Protein AF-0000000075998372 (afdb_homodimer)

Secondary structure (DSSP, 8-state):
---------------------S--SS--EEEEEEEEEEEEEEEE-TTS-EEEEEEEEEEEEEEEEEEEEEEEE-TTSTTSEEEEEEEEEEEEEEEEEEEE-EEE-TTSPBP-GGGG-EEEEEEEEEEEEEEE---/---------------------S---S--EEEEEEEEEEEEEEEE-TTS-EEEEEEEEEEEEEEEEEEEEEEEE-TTSTTSEEEEEEEEEEEEEEEEEEEE-EEE-TTSPBP-GGGG-EEEEEEEEEEEEEEE---

Radius of gyration: 32.65 Å; Cα contacts (8 Å, |Δi|>4): 586; chains: 2; bounding box: 85×90×102 Å

Foldseek 3Di:
DPPPPPPPPPPPPPPPPPPPPPPPVDDWDKWKDKDKDKDKDFDADPVGHTFKIFIDIDIAIDMDIDDDWDWDADPPDPVRIDTWDKDKDAPDKDKDKDKGQFMAGPVRHQDDDPRRIDIDMDMGGPTIDIDTDPD/DPPPPPPPPPPPPPPPPPPVPPCPVDDWDKWKDKDKDKDKDFDADPVGHTFKIFIDIDIAIDMDIDDDWDWDADPPDPVRIDTWDKDKDAPDKDKDKDKGQFMAGPVRHQDDDPRRIDIDMDMGGPTIDIDTDPD

InterPro domains:
  IPR034441 Bursicon subunit beta [PTHR41151] (11-134)

pLDDT: mean 84.85, std 18.82, range [31.28, 97.94]

Solvent-accessible surface area (backbone atoms only — not comparable to full-atom values): 15642 Å² total; per-residue (Å²): 135,85,79,78,80,77,79,78,77,78,77,78,76,76,74,73,66,78,66,80,68,68,75,66,84,59,68,70,40,46,40,67,40,84,38,78,46,79,47,77,47,78,40,63,47,99,87,70,46,73,57,34,41,31,30,41,78,42,82,43,41,26,22,41,27,19,15,53,16,28,28,36,78,24,91,86,32,94,83,40,46,43,77,46,39,24,26,20,30,72,67,39,72,42,80,43,80,44,74,23,68,47,19,23,36,85,84,68,46,77,45,69,73,80,71,14,49,45,82,46,79,44,77,34,48,74,36,34,35,68,38,72,51,77,116,135,85,79,80,78,77,79,80,78,76,78,77,76,74,74,72,65,77,64,81,66,69,75,66,83,58,68,70,39,45,38,68,39,83,37,78,47,78,47,75,47,77,41,64,48,99,87,70,45,72,55,32,41,30,30,42,79,41,81,44,39,26,23,40,26,18,16,53,16,26,28,35,78,26,91,86,31,94,84,40,45,44,76,46,40,24,27,21,30,72,69,39,74,41,80,45,80,43,74,23,67,46,18,22,37,84,85,69,46,75,46,68,72,80,72,13,48,44,80,47,79,45,76,35,49,73,35,34,33,65,38,72,52,76,115

Structure (mmCIF, N/CA/C/O backbone):
data_AF-0000000075998372-model_v1
#
loop_
_entity.id
_entity.type
_entity.pdbx_description
1 polymer 'Partner of bursicon-like'
#
loop_
_atom_site.group_PDB
_atom_site.id
_atom_site.type_symbol
_atom_site.label_atom_id
_atom_site.label_alt_id
_atom_site.label_comp_id
_atom_site.label_asym_id
_atom_site.label_entity_id
_atom_site.label_seq_id
_atom_site.pdbx_PDB_ins_code
_atom_site.Cartn_x
_atom_site.Cartn_y
_atom_site.Cartn_z
_atom_site.occupancy
_atom_site.B_iso_or_equiv
_atom_site.auth_seq_id
_atom_site.auth_comp_id
_atom_site.auth_asym_id
_atom_site.auth_atom_id
_atom_site.pdbx_PDB_model_num
ATOM 1 N N . MET A 1 1 ? 61.875 -11.664 43.281 1 32.03 1 MET A N 1
ATOM 2 C CA . MET A 1 1 ? 60.531 -11.195 43.062 1 32.03 1 MET A CA 1
ATOM 3 C C . MET A 1 1 ? 60.188 -11.148 41.562 1 32.03 1 MET A C 1
ATOM 5 O O . MET A 1 1 ? 60.688 -10.266 40.844 1 32.03 1 MET A O 1
ATOM 9 N N . ALA A 1 2 ? 60.062 -12.391 40.875 1 41.56 2 ALA A N 1
ATOM 10 C CA . ALA A 1 2 ? 59.719 -12.648 39.469 1 41.56 2 ALA A CA 1
ATOM 11 C C . ALA A 1 2 ? 58.375 -12.055 39.125 1 41.56 2 ALA A C 1
ATOM 13 O O . ALA A 1 2 ? 57.375 -12.273 39.844 1 41.56 2 ALA A O 1
ATOM 14 N N . LEU A 1 3 ? 58.312 -10.797 38.594 1 43.03 3 LEU A N 1
ATOM 15 C CA . LEU A 1 3 ? 57.219 -10.039 38.031 1 43.03 3 LEU A CA 1
ATOM 16 C C . LEU A 1 3 ? 56.5 -10.836 36.938 1 43.03 3 LEU A C 1
ATOM 18 O O . LEU A 1 3 ? 57.125 -11.18 35.938 1 43.03 3 LEU A O 1
ATOM 22 N N . ASN A 1 4 ? 55.594 -11.773 37.375 1 48.75 4 ASN A N 1
ATOM 23 C CA . ASN A 1 4 ? 54.688 -12.453 36.438 1 48.75 4 ASN A CA 1
ATOM 24 C C . ASN A 1 4 ? 53.875 -11.453 35.625 1 48.75 4 ASN A C 1
ATOM 26 O O . ASN A 1 4 ? 53.062 -10.719 36.188 1 48.75 4 ASN A O 1
ATOM 30 N N . MET A 1 5 ? 54.438 -10.883 34.531 1 46.03 5 MET A N 1
ATOM 31 C CA . MET A 1 5 ? 53.688 -10.117 33.531 1 46.03 5 MET A CA 1
ATOM 32 C C . MET A 1 5 ? 52.562 -10.938 32.938 1 46.03 5 MET A C 1
ATOM 34 O O . MET A 1 5 ? 52.812 -11.914 32.219 1 46.03 5 MET A O 1
ATOM 38 N N . LEU A 1 6 ? 51.438 -11.125 33.656 1 49.81 6 LEU A N 1
ATOM 39 C CA . LEU A 1 6 ? 50.219 -11.711 33.094 1 49.81 6 LEU A CA 1
ATOM 40 C C . LEU A 1 6 ? 49.719 -10.875 31.906 1 49.81 6 LEU A C 1
ATOM 42 O O . LEU A 1 6 ? 49.344 -9.719 32.062 1 49.81 6 LEU A O 1
ATOM 46 N N . MET A 1 7 ? 50.156 -11.164 30.672 1 50.56 7 MET A N 1
ATOM 47 C CA . MET A 1 7 ? 49.625 -10.586 29.453 1 50.56 7 MET A CA 1
ATOM 48 C C . MET A 1 7 ? 48.156 -10.961 29.281 1 50.56 7 MET A C 1
ATOM 50 O O . MET A 1 7 ? 47.812 -12.148 29.203 1 50.56 7 MET A O 1
ATOM 54 N N . PHE A 1 8 ? 47.25 -10.102 29.828 1 55.38 8 PHE A N 1
ATOM 55 C CA . PHE A 1 8 ? 45.844 -10.234 29.578 1 55.38 8 PHE A CA 1
ATOM 56 C C . PHE A 1 8 ? 45.531 -10.109 28.078 1 55.38 8 PHE A C 1
ATOM 58 O O . PHE A 1 8 ? 45.719 -9.039 27.5 1 55.38 8 PHE A O 1
ATOM 65 N N . LEU A 1 9 ? 45.438 -11.312 27.359 1 55.34 9 LEU A N 1
ATOM 66 C CA . LEU A 1 9 ? 44.938 -11.359 25.984 1 55.34 9 LEU A CA 1
ATOM 67 C C . LEU A 1 9 ? 43.469 -10.992 25.938 1 55.34 9 LEU A C 1
ATOM 69 O O . LEU A 1 9 ? 42.625 -11.734 26.453 1 55.34 9 LEU A O 1
ATOM 73 N N . SER A 1 10 ? 43.188 -9.68 25.859 1 57.81 10 SER A N 1
ATOM 74 C CA . SER A 1 10 ? 41.812 -9.25 25.625 1 57.81 10 SER A CA 1
ATOM 75 C C . SER A 1 10 ? 41.25 -9.836 24.328 1 57.81 10 SER A C 1
ATOM 77 O O . SER A 1 10 ? 41.781 -9.578 23.25 1 57.81 10 SER A O 1
ATOM 79 N N . LEU A 1 11 ? 40.562 -11.023 24.422 1 55.03 11 LEU A N 1
ATOM 80 C CA . LEU A 1 11 ? 39.812 -11.547 23.297 1 55.03 11 LEU A CA 1
ATOM 81 C C . LEU A 1 11 ? 38.688 -10.578 22.891 1 55.03 11 LEU A C 1
ATOM 83 O O . LEU A 1 11 ? 37.688 -10.453 23.594 1 55.03 11 LEU A O 1
ATOM 87 N N . LEU A 1 12 ? 39.031 -9.562 22.062 1 58.81 12 LEU A N 1
ATOM 88 C CA . LEU A 1 12 ? 38 -8.758 21.406 1 58.81 12 LEU A CA 1
ATOM 89 C C . LEU A 1 12 ? 37.062 -9.641 20.594 1 58.81 12 LEU A C 1
ATOM 91 O O . LEU A 1 12 ? 37.469 -10.227 19.594 1 58.81 12 LEU A O 1
ATOM 95 N N . ILE A 1 13 ? 36.062 -10.234 21.203 1 56.09 13 ILE A N 1
ATOM 96 C CA . ILE A 1 13 ? 35 -10.898 20.469 1 56.09 13 ILE A CA 1
ATOM 97 C C . ILE A 1 13 ? 34.25 -9.883 19.578 1 56.09 13 ILE A C 1
ATOM 99 O O . ILE A 1 13 ? 33.562 -9.008 20.094 1 56.09 13 ILE A O 1
ATOM 103 N N . THR A 1 14 ? 34.781 -9.625 18.391 1 55.44 14 THR A N 1
ATOM 104 C CA . THR A 1 14 ? 34 -8.93 17.375 1 55.44 14 THR A CA 1
ATOM 105 C C . THR A 1 14 ? 32.719 -9.695 17.062 1 55.44 14 THR A C 1
ATOM 107 O O . THR A 1 14 ? 32.75 -10.836 16.609 1 55.44 14 THR A O 1
ATOM 110 N N . THR A 1 15 ? 31.719 -9.586 17.844 1 51.12 15 THR A N 1
ATOM 111 C CA . THR A 1 15 ? 30.406 -10.07 17.406 1 51.12 15 THR A CA 1
ATOM 112 C C . THR A 1 15 ? 30.078 -9.57 16 1 51.12 15 THR A C 1
ATOM 114 O O . THR A 1 15 ? 29.922 -8.359 15.797 1 51.12 15 THR A O 1
ATOM 117 N N . LEU A 1 16 ? 30.562 -10.18 14.984 1 47.72 16 LEU A N 1
ATOM 118 C CA . LEU A 1 16 ? 29.953 -10 13.672 1 47.72 16 LEU A CA 1
ATOM 119 C C . LEU A 1 16 ? 28.438 -10.18 13.75 1 47.72 16 LEU A C 1
ATOM 121 O O . LEU A 1 16 ? 27.953 -11.25 14.125 1 47.72 16 LEU A O 1
ATOM 125 N N . HIS A 1 17 ? 27.703 -9.109 14.148 1 49.41 17 HIS A N 1
ATOM 126 C CA . HIS A 1 17 ? 26.266 -9.18 13.914 1 49.41 17 HIS A CA 1
ATOM 127 C C . HIS A 1 17 ? 25.953 -9.758 12.539 1 49.41 17 HIS A C 1
ATOM 129 O O . HIS A 1 17 ? 26.594 -9.383 11.547 1 49.41 17 HIS A O 1
ATOM 135 N N . PRO A 1 18 ? 25.531 -10.984 12.453 1 38.75 18 PRO A N 1
ATOM 136 C CA . PRO A 1 18 ? 25.125 -11.367 11.094 1 38.75 18 PRO A CA 1
ATOM 137 C C . PRO A 1 18 ? 24.438 -10.242 10.344 1 38.75 18 PRO A C 1
ATOM 139 O O . PRO A 1 18 ? 23.484 -9.648 10.859 1 38.75 18 PRO A O 1
ATOM 142 N N . ALA A 1 19 ? 25.109 -9.375 9.555 1 37.53 19 ALA A N 1
ATOM 143 C CA . ALA A 1 19 ? 24.375 -8.578 8.562 1 37.53 19 ALA A CA 1
ATOM 144 C C . ALA A 1 19 ? 23.234 -9.383 7.965 1 37.53 19 ALA A C 1
ATOM 146 O O . ALA A 1 19 ? 23.359 -10.586 7.73 1 37.53 19 ALA A O 1
ATOM 147 N N . LYS A 1 20 ? 21.969 -9.07 8.328 1 40 20 LYS A N 1
ATOM 148 C CA . LYS A 1 20 ? 20.875 -9.648 7.555 1 40 20 LYS A CA 1
ATOM 149 C C . LYS A 1 20 ? 21.312 -9.961 6.129 1 40 20 LYS A C 1
ATOM 151 O O . LYS A 1 20 ? 21.703 -9.062 5.383 1 40 20 LYS A O 1
ATOM 156 N N . THR A 1 21 ? 22.109 -10.891 5.883 1 37.16 21 THR A N 1
ATOM 157 C CA . THR A 1 21 ? 22.5 -11.406 4.578 1 37.16 21 THR A CA 1
ATOM 158 C C . THR A 1 21 ? 21.359 -11.258 3.574 1 37.16 21 THR A C 1
ATOM 160 O O . THR A 1 21 ? 21.5 -11.641 2.41 1 37.16 21 THR A O 1
ATOM 163 N N . GLY A 1 22 ? 20.141 -11.578 4.059 1 38.41 22 GLY A N 1
ATOM 164 C CA . GLY A 1 22 ? 19.203 -11.656 2.943 1 38.41 22 GLY A CA 1
ATOM 165 C C . GLY A 1 22 ? 19.25 -10.438 2.045 1 38.41 22 GLY A C 1
ATOM 166 O O . GLY A 1 22 ? 19.359 -9.305 2.529 1 38.41 22 GLY A O 1
ATOM 167 N N . ILE A 1 23 ? 19.938 -10.352 0.958 1 42.22 23 ILE A N 1
ATOM 168 C CA . ILE A 1 23 ? 19.781 -9.328 -0.073 1 42.22 23 ILE A CA 1
ATOM 169 C C . ILE A 1 23 ? 18.375 -8.734 -0.002 1 42.22 23 ILE A C 1
ATOM 171 O O . ILE A 1 23 ? 17.406 -9.359 -0.419 1 42.22 23 ILE A O 1
ATOM 175 N N . ASP A 1 24 ? 17.828 -8.25 0.957 1 54.22 24 ASP A N 1
ATOM 176 C CA . ASP A 1 24 ? 16.547 -7.547 0.916 1 54.22 24 ASP A CA 1
ATOM 177 C C . ASP A 1 24 ? 16.453 -6.625 -0.298 1 54.22 24 ASP A C 1
ATOM 179 O O . ASP A 1 24 ? 17.141 -5.594 -0.347 1 54.22 24 ASP A O 1
ATOM 183 N N . MET A 1 25 ? 16.312 -7.309 -1.508 1 62.22 25 MET A N 1
ATOM 184 C CA . MET A 1 25 ? 16.297 -6.746 -2.855 1 62.22 25 MET A CA 1
ATOM 185 C C . MET A 1 25 ? 15.625 -5.375 -2.859 1 62.22 25 MET A C 1
ATOM 187 O O . MET A 1 25 ? 15.984 -4.508 -3.662 1 62.22 25 MET A O 1
ATOM 191 N N . PHE A 1 26 ? 14.68 -5.301 -1.921 1 77.31 26 PHE A N 1
ATOM 192 C CA . PHE A 1 26 ? 14 -4.02 -2.082 1 77.31 26 PHE A CA 1
ATOM 193 C C . PHE A 1 26 ? 14.289 -3.104 -0.898 1 77.31 26 PHE A C 1
ATOM 195 O O . PHE A 1 26 ? 14.219 -3.531 0.256 1 77.31 26 PHE A O 1
ATOM 202 N N . GLU A 1 27 ? 14.836 -2.041 -1.123 1 83.88 27 GLU A N 1
ATOM 203 C CA . GLU A 1 27 ? 15.109 -1.051 -0.086 1 83.88 27 GLU A CA 1
ATOM 204 C C . GLU A 1 27 ? 13.82 -0.41 0.419 1 83.88 27 GLU A C 1
ATOM 206 O O . GLU A 1 27 ? 13.109 0.253 -0.341 1 83.88 27 GLU A O 1
ATOM 211 N N . ILE A 1 28 ? 13.469 -0.725 1.671 1 90.19 28 ILE A N 1
ATOM 212 C CA . ILE A 1 28 ? 12.297 -0.15 2.326 1 90.19 28 ILE A CA 1
ATOM 213 C C . ILE A 1 28 ? 12.68 1.156 3.018 1 90.19 28 ILE A C 1
ATOM 215 O O . ILE A 1 28 ? 13.703 1.223 3.707 1 90.19 28 ILE A O 1
ATOM 219 N N . THR A 1 29 ? 11.953 2.191 2.717 1 92.94 29 THR A N 1
ATOM 220 C CA . THR A 1 29 ? 12.141 3.484 3.367 1 92.94 29 THR A CA 1
ATOM 221 C C . THR A 1 29 ? 10.797 4.082 3.775 1 92.94 29 THR A C 1
ATOM 223 O O . THR A 1 29 ? 9.906 4.242 2.939 1 92.94 29 THR A O 1
ATOM 226 N N . CYS A 1 30 ? 10.68 4.305 5.07 1 95.88 30 CYS A N 1
ATOM 227 C CA . CYS A 1 30 ? 9.523 4.996 5.617 1 95.88 30 CYS A CA 1
ATOM 228 C C . CYS A 1 30 ? 9.93 5.93 6.75 1 95.88 30 CYS A C 1
ATOM 230 O O . CYS A 1 30 ? 10.305 5.477 7.832 1 95.88 30 CYS A O 1
ATOM 232 N N . THR A 1 31 ? 9.758 7.254 6.445 1 96.62 31 THR A N 1
ATOM 233 C CA . THR A 1 31 ? 10.32 8.211 7.391 1 96.62 31 THR A CA 1
ATOM 234 C C . THR A 1 31 ? 9.336 9.344 7.668 1 96.62 31 THR A C 1
ATOM 236 O O . THR A 1 31 ? 8.391 9.547 6.902 1 96.62 31 THR A O 1
ATOM 239 N N . THR A 1 32 ? 9.562 9.961 8.852 1 97.56 32 THR A N 1
ATOM 240 C CA . THR A 1 32 ? 8.82 11.172 9.195 1 97.56 32 THR A CA 1
ATOM 241 C C . THR A 1 32 ? 9.469 12.398 8.562 1 97.56 32 THR A C 1
ATOM 243 O O . THR A 1 32 ? 10.672 12.602 8.688 1 97.56 32 THR A O 1
ATOM 246 N N . LEU A 1 33 ? 8.695 13.195 7.863 1 97.12 33 LEU A N 1
ATOM 247 C CA . LEU A 1 33 ? 9.188 14.398 7.207 1 97.12 33 LEU A CA 1
ATOM 248 C C . LEU A 1 33 ? 8.375 15.617 7.641 1 97.12 33 LEU A C 1
ATOM 250 O O . LEU A 1 33 ? 7.207 15.492 8.008 1 97.12 33 LEU A O 1
ATOM 254 N N . PRO A 1 34 ? 9.055 16.797 7.598 1 96.5 34 PRO A N 1
ATOM 255 C CA . PRO A 1 34 ? 8.297 18 7.922 1 96.5 34 PRO A CA 1
ATOM 256 C C . PRO A 1 34 ? 7.312 18.406 6.82 1 96.5 34 PRO A C 1
ATOM 258 O O . PRO A 1 34 ? 7.562 18.125 5.645 1 96.5 34 PRO A O 1
ATOM 261 N N . SER A 1 35 ? 6.207 18.953 7.254 1 95.06 35 SER A N 1
ATOM 262 C CA . SER A 1 35 ? 5.195 19.516 6.359 1 95.06 35 SER A CA 1
ATOM 263 C C . SER A 1 35 ? 4.613 20.812 6.914 1 95.06 35 SER A C 1
ATOM 265 O O . SER A 1 35 ? 4.59 21.016 8.133 1 95.06 35 SER A O 1
ATOM 267 N N . GLN A 1 36 ? 4.184 21.625 5.941 1 94.56 36 GLN A N 1
ATOM 268 C CA . GLN A 1 36 ? 3.572 22.875 6.363 1 94.56 36 GLN A CA 1
ATOM 269 C C . GLN A 1 36 ? 2.076 22.891 6.062 1 94.56 36 GLN A C 1
ATOM 271 O O . GLN A 1 36 ? 1.652 22.484 4.98 1 94.56 36 GLN A O 1
ATOM 276 N N . ILE A 1 37 ? 1.33 23.453 7.055 1 93.31 37 ILE A N 1
ATOM 277 C CA . ILE A 1 37 ? -0.107 23.578 6.832 1 93.31 37 ILE A CA 1
ATOM 278 C C . ILE A 1 37 ? -0.583 24.953 7.289 1 93.31 37 ILE A C 1
ATOM 280 O O . ILE A 1 37 ? 0.076 25.609 8.102 1 93.31 37 ILE A O 1
ATOM 284 N N . HIS A 1 38 ? -1.666 25.375 6.699 1 94.69 38 HIS A N 1
ATOM 285 C CA . HIS A 1 38 ? -2.352 26.594 7.121 1 94.69 38 HIS A CA 1
ATOM 286 C C . HIS A 1 38 ? -3.609 26.266 7.918 1 94.69 38 HIS A C 1
ATOM 288 O O . HIS A 1 38 ? -4.465 25.5 7.453 1 94.69 38 HIS A O 1
ATOM 294 N N . VAL A 1 39 ? -3.705 26.875 9.062 1 94 39 VAL A N 1
ATOM 295 C CA . VAL A 1 39 ? -4.828 26.562 9.945 1 94 39 VAL A CA 1
ATOM 296 C C . VAL A 1 39 ? -5.598 27.844 10.266 1 94 39 VAL A C 1
ATOM 298 O O . VAL A 1 39 ? -5 28.875 10.547 1 94 39 VAL A O 1
ATOM 301 N N . THR A 1 40 ? -6.918 27.734 10.164 1 94.56 40 THR A N 1
ATOM 302 C CA . THR A 1 40 ? -7.82 28.797 10.602 1 94.56 40 THR A CA 1
ATOM 303 C C . THR A 1 40 ? -8.781 28.281 11.664 1 94.56 40 THR A C 1
ATOM 305 O O . THR A 1 40 ? -9.422 27.234 11.492 1 94.56 40 THR A O 1
ATOM 308 N N . LYS A 1 41 ? -8.828 29.031 12.797 1 95.5 41 LYS A N 1
ATOM 309 C CA . LYS A 1 41 ? -9.703 28.625 13.891 1 95.5 41 LYS A CA 1
ATOM 310 C C . LYS A 1 41 ? -10.602 29.781 14.336 1 95.5 41 LYS A C 1
ATOM 312 O O . LYS A 1 41 ? -10.141 30.906 14.469 1 95.5 41 LYS A O 1
ATOM 317 N N . GLU A 1 42 ? -11.836 29.344 14.508 1 94.81 42 GLU A N 1
ATOM 318 C CA . GLU A 1 42 ? -12.789 30.328 15.008 1 94.81 42 GLU A CA 1
ATOM 319 C C . GLU A 1 42 ? -13.102 30.094 16.484 1 94.81 42 GLU A C 1
ATOM 321 O O . GLU A 1 42 ? -13.211 28.953 16.922 1 94.81 42 GLU A O 1
ATOM 326 N N . ASP A 1 43 ? -13.266 31.188 17.25 1 94.38 43 ASP A N 1
ATOM 327 C CA . ASP A 1 43 ? -13.703 31.188 18.641 1 94.38 43 ASP A CA 1
ATOM 328 C C . ASP A 1 43 ? -15.117 31.734 18.781 1 94.38 43 ASP A C 1
ATOM 330 O O . ASP A 1 43 ? -15.469 32.719 18.125 1 94.38 43 ASP A O 1
ATOM 334 N N . PHE A 1 44 ? -15.898 30.953 19.578 1 93.19 44 PHE A N 1
ATOM 335 C CA . PHE A 1 44 ? -17.312 31.328 19.688 1 93.19 44 PHE A CA 1
ATOM 336 C C . PHE A 1 44 ? -17.656 31.688 21.125 1 93.19 44 PHE A C 1
ATOM 338 O O . PHE A 1 44 ? -17.047 31.188 22.078 1 93.19 44 PHE A O 1
ATOM 345 N N . ASP A 1 45 ? -18.656 32.5 21.312 1 90.06 45 ASP A N 1
ATOM 346 C CA . ASP A 1 45 ? -19.172 32.812 22.641 1 90.06 45 ASP A CA 1
ATOM 347 C C . ASP A 1 45 ? -20.266 31.844 23.047 1 90.06 45 ASP A C 1
ATOM 349 O O . ASP A 1 45 ? -20.516 30.859 22.359 1 90.06 45 ASP A O 1
ATOM 353 N N . VAL A 1 46 ? -20.844 32.062 24.25 1 92.19 46 VAL A N 1
ATOM 354 C CA . VAL A 1 46 ? -21.812 31.141 24.844 1 92.19 46 VAL A CA 1
ATOM 355 C C . VAL A 1 46 ? -23.094 31.141 24 1 92.19 46 VAL A C 1
ATOM 357 O O . VAL A 1 46 ? -23.875 30.188 24.062 1 92.19 46 VAL A O 1
ATOM 360 N N . MET A 1 47 ? -23.312 32.219 23.141 1 93.62 47 MET A N 1
ATOM 361 C CA . MET A 1 47 ? -24.516 32.344 22.328 1 93.62 47 MET A CA 1
ATOM 362 C C . MET A 1 47 ? -24.266 31.797 20.922 1 93.62 47 MET A C 1
ATOM 364 O O . MET A 1 47 ? -25.172 31.797 20.078 1 93.62 47 MET A O 1
ATOM 368 N N . GLY A 1 48 ? -23.094 31.375 20.594 1 92.06 48 GLY A N 1
ATOM 369 C CA . GLY A 1 48 ? -22.766 30.797 19.312 1 92.06 48 GLY A CA 1
ATOM 370 C C . GLY A 1 48 ? -22.281 31.812 18.297 1 92.06 48 GLY A C 1
ATOM 371 O O . GLY A 1 48 ? -22.203 31.516 17.094 1 92.06 48 GLY A O 1
ATOM 372 N N . ASN A 1 49 ? -22.062 33 18.812 1 93.19 49 ASN A N 1
ATOM 373 C CA . ASN A 1 49 ? -21.531 34 17.922 1 93.19 49 ASN A CA 1
ATOM 374 C C . ASN A 1 49 ? -20 33.938 17.844 1 93.19 49 ASN A C 1
ATOM 376 O O . ASN A 1 49 ? -19.328 33.688 18.844 1 93.19 49 ASN A O 1
ATOM 380 N N . VAL A 1 50 ? -19.438 34.312 16.609 1 94.5 50 VAL A N 1
ATOM 381 C CA . VAL A 1 50 ? -18 34.312 16.422 1 94.5 50 VAL A CA 1
ATOM 382 C C . VAL A 1 50 ? -17.375 35.5 17.172 1 94.5 50 VAL A C 1
ATOM 384 O O . VAL A 1 50 ? -17.797 36.625 17.016 1 94.5 50 VAL A O 1
ATOM 387 N N . LEU A 1 51 ? -16.422 35.156 18.031 1 93.19 51 LEU A N 1
ATOM 388 C CA . LEU A 1 51 ? -15.695 36.188 18.781 1 93.19 51 LEU A CA 1
ATOM 389 C C . LEU A 1 51 ? -14.453 36.625 18.016 1 93.19 51 LEU A C 1
ATOM 391 O O . LEU A 1 51 ? -14.156 37.844 17.953 1 93.19 51 LEU A O 1
ATOM 395 N N . ARG A 1 52 ? -13.805 35.656 17.484 1 95.5 52 ARG A N 1
ATOM 396 C CA . ARG A 1 52 ? -12.578 35.969 16.75 1 95.5 52 ARG A CA 1
ATOM 397 C C . ARG A 1 52 ? -12.172 34.812 15.859 1 95.5 52 ARG A C 1
ATOM 399 O O . ARG A 1 52 ? -12.664 33.688 16.031 1 95.5 52 ARG A O 1
ATOM 406 N N . THR A 1 53 ? -11.422 35.188 14.812 1 96.5 53 THR A N 1
ATOM 407 C CA . THR A 1 53 ? -10.82 34.219 13.906 1 96.5 53 THR A CA 1
ATOM 408 C C . THR A 1 53 ? -9.297 34.344 13.906 1 96.5 53 THR A C 1
ATOM 410 O O . THR A 1 53 ? -8.766 35.438 13.773 1 96.5 53 THR A O 1
ATOM 413 N N . CYS A 1 54 ? -8.703 33.188 14.227 1 97.38 54 CYS A N 1
ATOM 414 C CA . CYS A 1 54 ? -7.246 33.188 14.227 1 97.38 54 CYS A CA 1
ATOM 415 C C . CYS A 1 54 ? -6.695 32.281 13.164 1 97.38 54 CYS A C 1
ATOM 417 O O . CYS A 1 54 ? -7.301 31.234 12.859 1 97.38 54 CYS A O 1
ATOM 419 N N . GLU A 1 55 ? -5.562 32.688 12.57 1 95.94 55 GLU A N 1
ATOM 420 C CA . GLU A 1 55 ? -4.941 31.844 11.547 1 95.94 55 GLU A CA 1
ATOM 421 C C . GLU A 1 55 ? -3.424 31.828 11.688 1 95.94 55 GLU A C 1
ATOM 423 O O . GLU A 1 55 ? -2.855 32.656 12.414 1 95.94 55 GLU A O 1
ATOM 428 N N . GLY A 1 56 ? -2.822 30.812 11.047 1 94.75 56 GLY A N 1
ATOM 429 C CA . GLY A 1 56 ? -1.374 30.688 11.047 1 94.75 56 GLY A CA 1
ATOM 430 C C . GLY A 1 56 ? -0.873 29.531 10.203 1 94.75 56 GLY A C 1
ATOM 431 O O . GLY A 1 56 ? -1.642 28.625 9.852 1 94.75 56 GLY A O 1
ATOM 432 N N . THR A 1 57 ? 0.405 29.688 9.812 1 95.25 57 THR A N 1
ATOM 433 C CA . THR A 1 57 ? 1.108 28.594 9.148 1 95.25 57 THR A CA 1
ATOM 434 C C . THR A 1 57 ? 1.963 27.812 10.141 1 95.25 57 THR A C 1
ATOM 436 O O . THR A 1 57 ? 2.736 28.406 10.898 1 95.25 57 THR A O 1
ATOM 439 N N . LEU A 1 58 ? 1.677 26.5 10.055 1 93.62 58 LEU A N 1
ATOM 440 C CA . LEU A 1 58 ? 2.354 25.641 11.023 1 93.62 58 LEU A CA 1
ATOM 441 C C . LEU A 1 58 ? 3.145 24.547 10.328 1 93.62 58 LEU A C 1
ATOM 443 O O . LEU A 1 58 ? 2.76 24.094 9.242 1 93.62 58 LEU A O 1
ATOM 447 N N . VAL A 1 59 ? 4.246 24.172 11.039 1 94.56 59 VAL A N 1
ATOM 448 C CA . VAL A 1 59 ? 5.012 23.016 10.578 1 94.56 59 VAL A CA 1
ATOM 449 C C . VAL A 1 59 ? 4.562 21.766 11.336 1 94.56 59 VAL A C 1
ATOM 451 O O . VAL A 1 59 ? 4.5 21.766 12.562 1 94.56 59 VAL A O 1
ATOM 454 N N . THR A 1 60 ? 4.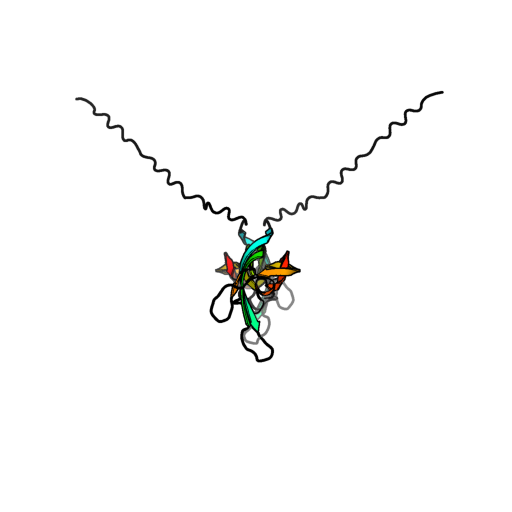188 20.766 10.539 1 94.75 60 THR A N 1
ATOM 455 C CA . THR A 1 60 ? 3.832 19.469 11.102 1 94.75 60 THR A CA 1
ATOM 456 C C . THR A 1 60 ? 4.641 18.359 10.445 1 94.75 60 THR A C 1
ATOM 458 O O . THR A 1 60 ? 5.512 18.609 9.617 1 94.75 60 THR A O 1
ATOM 461 N N . SER A 1 61 ? 4.27 17.094 10.914 1 96.56 61 SER A N 1
ATOM 462 C CA . SER A 1 61 ? 4.992 15.945 10.367 1 96.56 61 SER A CA 1
ATOM 463 C C . SER A 1 61 ? 4.102 15.117 9.445 1 96.56 61 SER A C 1
ATOM 465 O O . SER A 1 61 ? 2.887 15.055 9.641 1 96.56 61 SER A O 1
ATOM 467 N N . LYS A 1 62 ? 4.734 14.57 8.492 1 97.19 62 LYS A N 1
ATOM 468 C CA . LYS A 1 62 ? 4.078 13.617 7.605 1 97.19 62 LYS A CA 1
ATOM 469 C C . LYS A 1 62 ? 4.898 12.344 7.461 1 97.19 62 LYS A C 1
ATOM 471 O O . LYS A 1 62 ? 6.059 12.289 7.879 1 97.19 62 LYS A O 1
ATOM 476 N N . CYS A 1 63 ? 4.219 11.344 6.891 1 97.25 63 CYS A N 1
ATOM 477 C CA . CYS A 1 63 ? 4.898 10.078 6.629 1 97.25 63 CYS A CA 1
ATOM 478 C C . CYS A 1 63 ? 5.043 9.836 5.133 1 97.25 63 CYS A C 1
ATOM 480 O O . CYS A 1 63 ? 4.078 9.977 4.379 1 97.25 63 CYS A O 1
ATOM 482 N N . GLU A 1 64 ? 6.305 9.523 4.801 1 96.25 64 GLU A N 1
ATOM 483 C CA . GLU A 1 64 ? 6.574 9.211 3.402 1 96.25 64 GLU A CA 1
ATOM 484 C C . GLU A 1 64 ? 7.633 8.117 3.279 1 96.25 64 GLU A C 1
ATOM 486 O O . GLU A 1 64 ? 8.594 8.086 4.047 1 96.25 64 GLU A O 1
ATOM 491 N N . GLY A 1 65 ? 7.332 7.289 2.162 1 95.75 65 GLY A N 1
ATOM 492 C CA . GLY A 1 65 ? 8.328 6.262 1.924 1 95.75 65 GLY A CA 1
ATOM 493 C C . GLY A 1 65 ? 7.879 5.207 0.931 1 95.75 65 GLY A C 1
ATOM 494 O O . GLY A 1 65 ? 7.012 5.469 0.092 1 95.75 65 GLY A O 1
ATOM 495 N N . THR A 1 66 ? 8.68 4.121 0.906 1 96 66 THR A N 1
ATOM 496 C CA . THR A 1 66 ? 8.391 2.941 0.095 1 96 66 THR A CA 1
ATOM 497 C C . THR A 1 66 ? 8.289 1.694 0.968 1 96 66 THR A C 1
ATOM 499 O O . THR A 1 66 ? 9.102 1.5 1.876 1 96 66 THR A O 1
ATOM 502 N N . CYS A 1 67 ? 7.25 0.931 0.667 1 95.62 67 CYS A N 1
ATOM 503 C CA . CYS A 1 67 ? 7.012 -0.282 1.439 1 95.62 67 CYS A CA 1
ATOM 504 C C . CYS A 1 67 ? 6.871 -1.493 0.525 1 95.62 67 CYS A C 1
ATOM 506 O O . CYS A 1 67 ? 6.602 -1.347 -0.669 1 95.62 67 CYS A O 1
ATOM 508 N N . GLU A 1 68 ? 6.996 -2.6 1.167 1 94.31 68 GLU A N 1
ATOM 509 C CA . GLU A 1 68 ? 6.961 -3.854 0.419 1 94.31 68 GLU A CA 1
ATOM 510 C C . GLU A 1 68 ? 5.531 -4.227 0.04 1 94.31 68 GLU A C 1
ATOM 512 O O . GLU A 1 68 ? 4.598 -3.998 0.813 1 94.31 68 GLU A O 1
ATOM 517 N N . SER A 1 69 ? 5.461 -4.789 -1.129 1 95.19 69 SER A N 1
ATOM 518 C CA . SER A 1 69 ? 4.195 -5.34 -1.603 1 95.19 69 SER A CA 1
ATOM 519 C C . SER A 1 69 ? 4.426 -6.484 -2.582 1 95.19 69 SER A C 1
ATOM 521 O O . SER A 1 69 ? 5.465 -6.547 -3.242 1 95.19 69 SER A O 1
ATOM 523 N N . ARG A 1 70 ? 3.438 -7.34 -2.566 1 94.25 70 ARG A N 1
ATOM 524 C CA . ARG A 1 70 ? 3.58 -8.484 -3.461 1 94.25 70 ARG A CA 1
ATOM 525 C C . ARG A 1 70 ? 2.221 -9.086 -3.801 1 94.25 70 ARG A C 1
ATOM 527 O O . ARG A 1 70 ? 1.273 -8.977 -3.02 1 94.25 70 ARG A O 1
ATOM 534 N N . VAL A 1 71 ? 2.225 -9.711 -4.906 1 95.25 71 VAL A N 1
ATOM 535 C CA . VAL A 1 71 ? 1.085 -10.484 -5.379 1 95.25 71 VAL A CA 1
ATOM 536 C C . VAL A 1 71 ? 1.563 -11.844 -5.895 1 95.25 71 VAL A C 1
ATOM 538 O O . VAL A 1 71 ? 2.422 -11.914 -6.777 1 95.25 71 VAL A O 1
ATOM 541 N N . LYS A 1 72 ? 1.014 -12.844 -5.258 1 95 72 LYS A N 1
ATOM 542 C CA . LYS A 1 72 ? 1.448 -14.18 -5.641 1 95 72 LYS A CA 1
ATOM 543 C C . LYS A 1 72 ? 0.253 -15.086 -5.934 1 95 72 LYS A C 1
ATOM 545 O O . LYS A 1 72 ? -0.84 -14.867 -5.406 1 95 72 LYS A O 1
ATOM 550 N N . PRO A 1 73 ? 0.477 -16.094 -6.777 1 93.31 73 PRO A N 1
ATOM 551 C CA . PRO A 1 73 ? -0.607 -17.062 -7.016 1 93.31 73 PRO A CA 1
ATOM 552 C C . PRO A 1 73 ? -1.006 -17.828 -5.754 1 93.31 73 PRO A C 1
ATOM 554 O O . PRO A 1 73 ? -0.149 -18.156 -4.93 1 93.31 73 PRO A O 1
ATOM 557 N N . SER A 1 74 ? -2.371 -17.906 -5.566 1 90.5 74 SER A N 1
ATOM 558 C CA . SER A 1 74 ? -2.871 -18.641 -4.41 1 90.5 74 SER A CA 1
ATOM 559 C C . SER A 1 74 ? -4.195 -19.344 -4.723 1 90.5 74 SER A C 1
ATOM 561 O O . SER A 1 74 ? -5.145 -18.688 -5.172 1 90.5 74 SER A O 1
ATOM 563 N N . VAL A 1 75 ? -4.18 -20.625 -4.438 1 83.56 75 VAL A N 1
ATOM 564 C CA . VAL A 1 75 ? -5.395 -21.391 -4.688 1 83.56 75 VAL A CA 1
ATOM 565 C C . VAL A 1 75 ? -6.422 -21.109 -3.592 1 83.56 75 VAL A C 1
ATOM 567 O O . VAL A 1 75 ? -7.602 -21.453 -3.734 1 83.56 75 VAL A O 1
ATOM 570 N N . LEU A 1 76 ? -5.949 -20.469 -2.504 1 84.88 76 LEU A N 1
ATOM 571 C CA . LEU A 1 76 ? -6.789 -20.234 -1.335 1 84.88 76 LEU A CA 1
ATOM 572 C C . LEU A 1 76 ? -7.617 -18.969 -1.503 1 84.88 76 LEU A C 1
ATOM 574 O O . LEU A 1 76 ? -8.578 -18.75 -0.758 1 84.88 76 LEU A O 1
ATOM 578 N N . THR A 1 77 ? -7.207 -18.188 -2.395 1 89.94 77 THR A N 1
ATOM 579 C CA . THR A 1 77 ? -7.906 -16.922 -2.619 1 89.94 77 THR A CA 1
ATOM 580 C C . THR A 1 77 ? -8.836 -17.031 -3.82 1 89.94 77 THR A C 1
ATOM 582 O O . THR A 1 77 ? -8.469 -17.578 -4.855 1 89.94 77 THR A O 1
ATOM 585 N N . PRO A 1 78 ? -10.062 -16.516 -3.781 1 87.81 78 PRO A N 1
ATOM 586 C CA . PRO A 1 78 ? -11 -16.578 -4.902 1 87.81 78 PRO A CA 1
ATOM 587 C C . PRO A 1 78 ? -10.445 -15.945 -6.176 1 87.81 78 PRO A C 1
ATOM 589 O O . PRO A 1 78 ? -10.711 -16.422 -7.277 1 87.81 78 PRO A O 1
ATOM 592 N N . SER A 1 79 ? -9.688 -14.914 -6.043 1 84.88 79 SER A N 1
ATOM 593 C CA . SER A 1 79 ? -9.109 -14.234 -7.199 1 84.88 79 SER A CA 1
ATOM 594 C C . SER A 1 79 ? -7.996 -15.07 -7.828 1 84.88 79 SER A C 1
ATOM 596 O O . SER A 1 79 ? -7.57 -14.797 -8.953 1 84.88 79 SER A O 1
ATOM 598 N N . GLY A 1 80 ? -7.555 -16.078 -7.125 1 89 80 GLY A N 1
ATOM 599 C CA . GLY A 1 80 ? -6.414 -16.875 -7.559 1 89 80 GLY A CA 1
ATOM 600 C C . GLY A 1 80 ? -5.082 -16.25 -7.184 1 89 80 GLY A C 1
ATOM 601 O O . GLY A 1 80 ? -4.023 -16.812 -7.48 1 89 80 GLY A O 1
ATOM 602 N N . PHE A 1 81 ? -5.223 -15.047 -6.496 1 93.25 81 PHE A N 1
ATOM 603 C CA . PHE A 1 81 ? -4.008 -14.336 -6.109 1 93.25 81 PHE A CA 1
ATOM 604 C C . PHE A 1 81 ? -4.105 -13.836 -4.676 1 93.25 81 PHE A C 1
ATOM 606 O O . PHE A 1 81 ? -5.152 -13.336 -4.258 1 93.25 81 PHE A O 1
ATOM 613 N N . LEU A 1 82 ? -3.016 -14.078 -3.951 1 93.25 82 LEU A N 1
ATOM 614 C CA . LEU A 1 82 ? -2.873 -13.492 -2.625 1 93.25 82 LEU A CA 1
ATOM 615 C C . LEU A 1 82 ? -2.119 -12.164 -2.697 1 93.25 82 LEU A C 1
ATOM 617 O O . LEU A 1 82 ? -0.983 -12.117 -3.176 1 93.25 82 LEU A O 1
ATOM 621 N N . LYS A 1 83 ? -2.773 -11.242 -2.219 1 92.75 83 LYS A N 1
ATOM 622 C CA . LYS A 1 83 ? -2.189 -9.906 -2.281 1 92.75 83 LYS A CA 1
ATOM 623 C C . LYS A 1 83 ? -1.769 -9.422 -0.897 1 92.75 83 LYS A C 1
ATOM 625 O O . LYS A 1 83 ? -2.547 -9.5 0.056 1 92.75 83 LYS A O 1
ATOM 630 N N . GLU A 1 84 ? -0.522 -9.039 -0.823 1 92.75 84 GLU A N 1
ATOM 631 C CA . GLU A 1 84 ? 0.037 -8.445 0.386 1 92.75 84 GLU A CA 1
ATOM 632 C C . GLU A 1 84 ? 0.63 -7.066 0.096 1 92.75 84 GLU A C 1
ATOM 634 O O . GLU A 1 84 ? 1.48 -6.922 -0.785 1 92.75 84 GLU A O 1
ATOM 639 N N . CYS A 1 85 ? 0.165 -6.176 0.835 1 94.44 85 CYS A N 1
ATOM 640 C CA . CYS A 1 85 ? 0.623 -4.809 0.605 1 94.44 85 CYS A CA 1
ATOM 641 C C . CYS A 1 85 ? 0.819 -4.07 1.924 1 94.44 85 CYS A C 1
ATOM 643 O O . CYS A 1 85 ? 0.003 -4.195 2.838 1 94.44 85 CYS A O 1
ATOM 645 N N . GLN A 1 86 ? 1.887 -3.379 1.977 1 94.88 86 GLN A N 1
ATOM 646 C CA . GLN A 1 86 ? 2.154 -2.506 3.113 1 94.88 86 GLN A CA 1
ATOM 647 C C . GLN A 1 86 ? 2.213 -1.043 2.684 1 94.88 86 GLN A C 1
ATOM 649 O O . GLN A 1 86 ? 2.648 -0.734 1.572 1 94.88 86 GLN A O 1
ATOM 654 N N . CYS A 1 87 ? 1.82 -0.211 3.631 1 94.81 87 CYS A N 1
ATOM 655 C CA . CYS A 1 87 ? 1.836 1.225 3.375 1 94.81 87 CYS A CA 1
ATOM 656 C C . CYS A 1 87 ? 2.539 1.972 4.504 1 94.81 87 CYS A C 1
ATOM 658 O O . CYS A 1 87 ? 2.414 1.6 5.672 1 94.81 87 CYS A O 1
ATOM 660 N N . CYS A 1 88 ? 3.154 3.059 4.059 1 96 88 CYS A N 1
ATOM 661 C CA . CYS A 1 88 ? 3.832 3.908 5.031 1 96 88 CYS A CA 1
ATOM 662 C C . CYS A 1 88 ? 2.836 4.789 5.773 1 96 88 CYS A C 1
ATOM 664 O O . CYS A 1 88 ? 2.168 5.629 5.164 1 96 88 CYS A O 1
ATOM 666 N N . LYS A 1 89 ? 2.762 4.523 7.125 1 95.81 89 LYS A N 1
ATOM 667 C CA . LYS A 1 89 ? 1.809 5.289 7.926 1 95.81 89 LYS A CA 1
ATOM 668 C C . LYS A 1 89 ? 2.346 5.539 9.328 1 95.81 89 LYS A C 1
ATOM 670 O O . LYS A 1 89 ? 3.461 5.125 9.656 1 95.81 89 LYS A O 1
ATOM 675 N N . GLU A 1 90 ? 1.552 6.332 10.086 1 95.69 90 GLU A N 1
ATOM 676 C CA . GLU A 1 90 ? 1.962 6.719 11.43 1 95.69 90 GLU A CA 1
ATOM 677 C C . GLU A 1 90 ? 2.076 5.504 12.344 1 95.69 90 GLU A C 1
ATOM 679 O O . GLU A 1 90 ? 1.167 4.672 12.398 1 95.69 90 GLU A O 1
ATOM 684 N N . ALA A 1 91 ? 3.201 5.383 13.008 1 96.62 91 ALA A N 1
ATOM 685 C CA . ALA A 1 91 ? 3.383 4.348 14.023 1 96.62 91 ALA A CA 1
ATOM 686 C C . ALA A 1 91 ? 2.945 4.844 15.398 1 96.62 91 ALA A C 1
ATOM 688 O O . ALA A 1 91 ? 2.258 4.129 16.141 1 96.62 91 ALA A O 1
ATOM 689 N N . THR A 1 92 ? 3.375 6.062 15.688 1 97.38 92 THR A N 1
ATOM 690 C CA . THR A 1 92 ? 2.988 6.719 16.938 1 97.38 92 THR A CA 1
ATOM 691 C C . THR A 1 92 ? 2.6 8.172 16.672 1 97.38 92 THR A C 1
ATOM 693 O O . THR A 1 92 ? 3.178 8.836 15.812 1 97.38 92 THR A O 1
ATOM 696 N N . MET A 1 93 ? 1.627 8.562 17.453 1 96.88 93 MET A N 1
ATOM 697 C CA . MET A 1 93 ? 1.152 9.938 17.359 1 96.88 93 MET A CA 1
ATOM 698 C C . MET A 1 93 ? 1.472 10.711 18.625 1 96.88 93 MET A C 1
ATOM 700 O O . MET A 1 93 ? 1.568 10.125 19.703 1 96.88 93 MET A O 1
ATOM 704 N N . VAL A 1 94 ? 1.624 12.023 18.469 1 96.88 94 VAL A N 1
ATOM 705 C CA . VAL A 1 94 ? 1.841 12.891 19.641 1 96.88 94 VAL A CA 1
ATOM 706 C C . VAL A 1 94 ? 0.992 14.148 19.5 1 96.88 94 VAL A C 1
ATOM 708 O O . VAL A 1 94 ? 0.686 14.594 18.391 1 96.88 94 VAL A O 1
ATOM 711 N N . GLN A 1 95 ? 0.685 14.609 20.719 1 95.94 95 GLN A N 1
ATOM 712 C CA . GLN A 1 95 ? -0.049 15.867 20.734 1 95.94 95 GLN A CA 1
ATOM 713 C C . GLN A 1 95 ? 0.899 17.047 20.922 1 95.94 95 GLN A C 1
ATOM 715 O O . GLN A 1 95 ? 1.873 16.969 21.672 1 95.94 95 GLN A O 1
ATOM 720 N N . LYS A 1 96 ? 0.548 18.109 20.188 1 92.81 96 LYS A N 1
ATOM 721 C CA . LYS A 1 96 ? 1.346 19.344 20.25 1 92.81 96 LYS A CA 1
ATOM 722 C C . LYS A 1 96 ? 0.454 20.562 20.375 1 92.81 96 LYS A C 1
ATOM 724 O O . LYS A 1 96 ? -0.579 20.656 19.703 1 92.81 96 LYS A O 1
ATOM 729 N N . ASP A 1 97 ? 0.876 21.469 21.281 1 95.56 97 ASP A N 1
ATOM 730 C CA . ASP A 1 97 ? 0.211 22.766 21.375 1 95.56 97 ASP A CA 1
ATOM 731 C C . ASP A 1 97 ? 0.876 23.797 20.469 1 95.56 97 ASP A C 1
ATOM 733 O O . ASP A 1 97 ? 2.1 23.953 20.484 1 95.56 97 ASP A O 1
ATOM 737 N N . VAL A 1 98 ? -0.015 24.406 19.734 1 95.44 98 VAL A N 1
ATOM 738 C CA . VAL A 1 98 ? 0.538 25.406 18.828 1 95.44 98 VAL A CA 1
ATOM 739 C C . VAL A 1 98 ? -0.208 26.734 19 1 95.44 98 VAL A C 1
ATOM 741 O O . VAL A 1 98 ? -1.371 26.75 19.406 1 95.44 98 VAL A O 1
ATOM 744 N N . GLN A 1 99 ? 0.514 27.797 18.578 1 95.19 99 GLN A N 1
ATOM 745 C CA . GLN A 1 99 ? -0.072 29.125 18.75 1 95.19 99 GLN A CA 1
ATOM 746 C C . GLN A 1 99 ? -0.357 29.766 17.391 1 95.19 99 GLN A C 1
ATOM 748 O O . GLN A 1 99 ? 0.521 29.828 16.531 1 95.19 99 GLN A O 1
ATOM 753 N N . LEU A 1 100 ? -1.552 30.188 17.281 1 96.31 100 LEU A N 1
ATOM 754 C CA . LEU A 1 100 ? -1.922 31.031 16.156 1 96.31 100 LEU A CA 1
ATOM 755 C C . LEU A 1 100 ? -1.766 32.5 16.5 1 96.31 100 LEU A C 1
ATOM 757 O O . LEU A 1 100 ? -2.35 33 17.484 1 96.31 100 LEU A O 1
ATOM 761 N N . LYS A 1 101 ? -1.043 33.219 15.727 1 94.31 101 LYS A N 1
ATOM 762 C CA . LYS A 1 101 ? -0.641 34.562 16.141 1 94.31 101 LYS A CA 1
ATOM 763 C C . LYS A 1 101 ? -1.326 35.625 15.289 1 94.31 101 LYS A C 1
ATOM 765 O O . LYS A 1 101 ? -1.082 36.844 15.469 1 94.31 101 LYS A O 1
ATOM 770 N N . GLU A 1 102 ? -2.109 35.219 14.328 1 96 102 GLU A N 1
ATOM 771 C CA . GLU A 1 102 ? -2.879 36.188 13.523 1 96 102 GLU A CA 1
ATOM 772 C C . GLU A 1 102 ? -4.371 36.062 13.82 1 96 102 GLU A C 1
ATOM 774 O O . GLU A 1 102 ? -5.09 35.312 13.141 1 96 102 GLU A O 1
ATOM 779 N N . CYS A 1 103 ? -4.75 36.969 14.711 1 97.44 103 CYS A N 1
ATOM 780 C CA . CYS A 1 103 ? -6.148 36.938 15.117 1 97.44 103 CYS A CA 1
ATOM 781 C C . CYS A 1 103 ? -6.867 38.219 14.75 1 97.44 103 CYS A C 1
ATOM 783 O O . CYS A 1 103 ? -6.289 39.312 14.859 1 97.44 103 CYS A O 1
ATOM 785 N N . TYR A 1 104 ? -8.211 38.062 14.344 1 97.31 104 TYR A N 1
ATOM 786 C CA . TYR A 1 104 ? -9.023 39.156 13.875 1 97.31 104 TYR A CA 1
ATOM 787 C C . TYR A 1 104 ? -10.406 39.156 14.523 1 97.31 104 TYR A C 1
ATOM 789 O O . TYR A 1 104 ? -10.938 38.062 14.812 1 97.31 104 TYR A O 1
ATOM 797 N N . ASP A 1 105 ? -10.93 40.281 14.648 1 94.44 105 ASP A N 1
ATOM 798 C CA . ASP A 1 105 ? -12.297 40.344 15.156 1 94.44 105 ASP A CA 1
ATOM 799 C C . ASP A 1 105 ? -13.312 40.188 14.031 1 94.44 105 ASP A C 1
ATOM 801 O O . ASP A 1 105 ? -12.945 39.906 12.891 1 94.44 105 ASP A O 1
ATOM 805 N N . THR A 1 106 ? -14.578 40.25 14.32 1 91.38 106 THR A N 1
ATOM 806 C CA . THR A 1 106 ? -15.664 40.031 13.375 1 91.38 106 THR A CA 1
ATOM 807 C C . THR A 1 106 ? -15.648 41.094 12.273 1 91.38 106 THR A C 1
ATOM 809 O O . THR A 1 106 ? -16.219 40.875 11.203 1 91.38 106 THR A O 1
ATOM 812 N N . ASP A 1 107 ? -14.992 42.156 12.508 1 93.31 107 ASP A N 1
ATOM 813 C CA . ASP A 1 107 ? -14.906 43.219 11.523 1 93.31 107 ASP A CA 1
ATOM 814 C C . ASP A 1 107 ? -13.641 43.094 10.672 1 93.31 107 ASP A C 1
ATOM 816 O O . ASP A 1 107 ? -13.375 43.906 9.812 1 93.31 107 ASP A O 1
ATOM 820 N N . GLY A 1 108 ? -12.859 42.188 10.93 1 93 108 GLY A N 1
ATOM 821 C CA . GLY A 1 108 ? -11.648 41.938 10.156 1 93 108 GLY A CA 1
ATOM 822 C C . GLY A 1 108 ? -10.453 42.719 10.672 1 93 108 GLY A C 1
ATOM 823 O O . GLY A 1 108 ? -9.445 42.875 9.969 1 93 108 GLY A O 1
ATOM 824 N N . GLN A 1 109 ? -10.562 43.281 11.875 1 95 109 GLN A N 1
ATOM 825 C CA . GLN A 1 109 ? -9.445 44.031 12.445 1 95 109 GLN A CA 1
ATOM 826 C C . GLN A 1 109 ? -8.547 43.156 13.289 1 95 109 GLN A C 1
ATOM 828 O O . GLN A 1 109 ? -9.039 42.312 14.055 1 95 109 GLN A O 1
ATOM 833 N N . ARG A 1 110 ? -7.246 43.375 13.18 1 95.56 110 ARG A N 1
ATOM 834 C CA . ARG A 1 110 ? -6.281 42.594 13.93 1 95.56 110 ARG A CA 1
ATOM 835 C C . ARG A 1 110 ? -6.379 42.875 15.422 1 95.56 110 ARG A C 1
ATOM 837 O O . ARG A 1 110 ? -6.527 44.031 15.828 1 95.56 110 ARG A O 1
ATOM 844 N N . LEU A 1 111 ? -6.309 41.781 16.125 1 95.06 111 LEU A N 1
ATOM 845 C CA . LEU A 1 111 ? -6.387 41.906 17.578 1 95.06 111 LEU A CA 1
ATOM 846 C C . LEU A 1 111 ? -4.996 42 18.203 1 95.06 111 LEU A C 1
ATOM 848 O O . LEU A 1 111 ? -4.023 41.531 17.609 1 95.06 111 LEU A O 1
ATOM 852 N N . PHE A 1 112 ? -4.949 42.688 19.438 1 92.94 112 PHE A N 1
ATOM 853 C CA . PHE A 1 112 ? -3.684 42.844 20.156 1 92.94 112 PHE A CA 1
ATOM 854 C C . PHE A 1 112 ? -3.82 42.344 21.594 1 92.94 112 PHE A C 1
ATOM 856 O O . PHE A 1 112 ? -4.93 42.094 22.062 1 92.94 112 PHE A O 1
ATOM 863 N N . GLY A 1 113 ? -2.646 42 22.219 1 91.44 113 GLY A N 1
ATOM 864 C CA . GLY A 1 113 ? -2.654 41.562 23.594 1 91.44 113 GLY A CA 1
ATOM 865 C C . GLY A 1 113 ? -2.965 40.062 23.75 1 91.44 113 GLY A C 1
ATOM 866 O O . GLY A 1 113 ? -2.482 39.25 22.984 1 91.44 113 GLY A O 1
ATOM 867 N N . LYS A 1 114 ? -3.775 39.781 24.812 1 89.62 114 LYS A N 1
ATOM 868 C CA . LYS A 1 114 ? -4.062 38.375 25.172 1 89.62 114 LYS A CA 1
ATOM 869 C C . LYS A 1 114 ? -4.938 37.719 24.109 1 89.62 114 LYS A C 1
ATOM 871 O O . LYS A 1 114 ? -4.852 36.5 23.906 1 89.62 114 LYS A O 1
ATOM 876 N N . THR A 1 115 ? -5.723 38.562 23.422 1 91.56 115 THR A N 1
ATOM 877 C CA . THR A 1 115 ? -6.684 38.031 22.484 1 91.56 115 THR A CA 1
ATOM 878 C C . THR A 1 115 ? -6.043 37.812 21.109 1 91.56 115 THR A C 1
ATOM 880 O O . THR A 1 115 ? -6.664 37.25 20.203 1 91.56 115 THR A O 1
ATOM 883 N N . ALA A 1 116 ? -4.762 38.188 21 1 94.44 116 ALA A N 1
ATOM 884 C CA . ALA A 1 116 ? -4.078 38.188 19.703 1 94.44 116 ALA A CA 1
ATOM 885 C C . ALA A 1 116 ? -3.471 36.812 19.422 1 94.44 116 ALA A C 1
ATOM 887 O O . ALA A 1 116 ? -2.965 36.562 18.328 1 94.44 116 ALA A O 1
ATOM 888 N N . VAL A 1 117 ? -3.469 35.969 20.438 1 95.12 117 VAL A N 1
ATOM 889 C CA . VAL A 1 117 ? -2.857 34.656 20.312 1 95.12 117 VAL A CA 1
ATOM 890 C C . VAL A 1 117 ? -3.855 33.594 20.719 1 95.12 117 VAL A C 1
ATOM 892 O O . VAL A 1 117 ? -4.566 33.75 21.719 1 95.12 117 VAL A O 1
ATOM 895 N N . MET A 1 118 ? -3.945 32.625 19.938 1 95.5 118 MET A N 1
ATOM 896 C CA . MET A 1 118 ? -4.789 31.469 20.266 1 95.5 118 MET A CA 1
ATOM 897 C C . MET A 1 118 ? -3.979 30.172 20.281 1 95.5 118 MET A C 1
ATOM 899 O O . MET A 1 118 ? -3.24 29.891 19.344 1 95.5 118 MET A O 1
ATOM 903 N N . THR A 1 119 ? -4.121 29.406 21.438 1 95.5 119 THR A N 1
ATOM 904 C CA . THR A 1 119 ? -3.443 28.12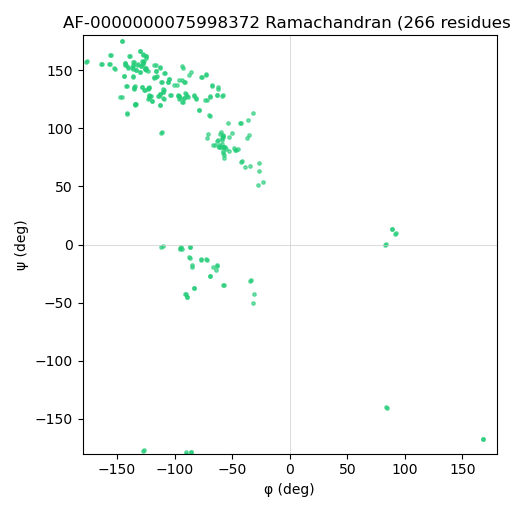5 21.531 1 95.5 119 THR A CA 1
ATOM 905 C C . THR A 1 119 ? -4.383 26.984 21.141 1 95.5 119 THR A C 1
ATOM 907 O O . THR A 1 119 ? -5.504 26.891 21.641 1 95.5 119 THR A O 1
ATOM 910 N N . ILE A 1 120 ? -3.906 26.156 20.203 1 94.19 120 ILE A N 1
ATOM 911 C CA . ILE A 1 120 ? -4.699 25 19.812 1 94.19 120 ILE A CA 1
ATOM 912 C C . ILE A 1 120 ? -3.871 23.719 19.969 1 94.19 120 ILE A C 1
ATOM 914 O O . ILE A 1 120 ? -2.641 23.781 20.047 1 94.19 120 ILE A O 1
ATOM 918 N N . ARG A 1 121 ? -4.559 22.609 20 1 94.25 121 ARG A N 1
ATOM 919 C CA . ARG A 1 121 ? -3.918 21.297 20.125 1 94.25 121 ARG A CA 1
ATOM 920 C C . ARG A 1 121 ? -4.043 20.516 18.828 1 94.25 121 ARG A C 1
ATOM 922 O O . ARG A 1 121 ? -5.129 20.406 18.25 1 94.25 121 ARG A O 1
ATOM 929 N N . LEU A 1 122 ? -2.924 19.984 18.406 1 92.5 122 LEU A N 1
ATOM 930 C CA . LEU A 1 122 ? -2.93 19.188 17.172 1 92.5 122 LEU A CA 1
ATOM 931 C C . LEU A 1 122 ? -2.188 17.875 17.375 1 92.5 122 LEU A C 1
ATOM 933 O O . LEU A 1 122 ? -1.328 17.766 18.266 1 92.5 122 LEU A O 1
ATOM 937 N N . GLN A 1 123 ? -2.613 16.938 16.531 1 93.81 123 GLN A N 1
ATOM 938 C CA . GLN A 1 123 ? -1.932 15.648 16.547 1 93.81 123 GLN A CA 1
ATOM 939 C C . GLN A 1 123 ? -1.032 15.492 15.328 1 93.81 123 GLN A C 1
ATOM 941 O O . GLN A 1 123 ? -1.403 15.891 14.219 1 93.81 123 GLN A O 1
ATOM 946 N N . GLU A 1 124 ? 0.173 14.906 15.57 1 95.31 124 GLU A N 1
ATOM 947 C CA . GLU A 1 124 ? 1.08 14.648 14.461 1 95.31 124 GLU A CA 1
ATOM 948 C C . GLU A 1 124 ? 1.826 13.328 14.648 1 95.31 124 GLU A C 1
ATOM 950 O O . GLU A 1 124 ? 1.968 12.844 15.773 1 95.31 124 GLU A O 1
ATOM 955 N N . PRO A 1 125 ? 2.291 12.734 13.57 1 96.56 125 PRO A N 1
ATOM 956 C CA . PRO A 1 125 ? 3.094 11.523 13.727 1 96.56 125 PRO A CA 1
ATOM 957 C C . PRO A 1 125 ? 4.453 11.789 14.359 1 96.56 125 PRO A C 1
ATOM 959 O O . PRO A 1 125 ? 5.191 12.672 13.906 1 96.56 125 PRO A O 1
ATOM 962 N N . LYS A 1 126 ? 4.746 11.055 15.406 1 97.06 126 LYS A N 1
ATOM 963 C CA . LYS A 1 126 ? 6.078 11.07 16 1 97.06 126 LYS A CA 1
ATOM 964 C C . LYS A 1 126 ? 7.027 10.133 15.25 1 97.06 126 LYS A C 1
ATOM 966 O O . LYS A 1 126 ? 8.211 10.43 15.109 1 97.06 126 LYS A O 1
ATOM 971 N N . SER A 1 127 ? 6.438 8.992 14.828 1 97.94 127 SER A N 1
ATOM 972 C CA . SER A 1 127 ? 7.188 8.008 14.055 1 97.94 127 SER A CA 1
ATOM 973 C C . SER A 1 127 ? 6.316 7.367 12.984 1 97.94 127 SER A C 1
ATOM 975 O O . SER A 1 127 ? 5.086 7.398 13.07 1 97.94 127 SER A O 1
ATOM 977 N N . CYS A 1 128 ? 6.988 6.922 11.984 1 97.81 128 CYS A N 1
ATOM 978 C CA . CYS A 1 128 ? 6.312 6.273 10.867 1 97.81 128 CYS A CA 1
ATOM 979 C C . CYS A 1 128 ? 6.895 4.887 10.602 1 97.81 128 CYS A C 1
ATOM 981 O O . CYS A 1 128 ? 8.062 4.633 10.914 1 97.81 128 CYS A O 1
ATOM 983 N N . ASN A 1 129 ? 6.004 4.012 10.078 1 97.19 129 ASN A N 1
ATOM 984 C CA . ASN A 1 129 ? 6.426 2.666 9.711 1 97.19 129 ASN A CA 1
ATOM 985 C C . ASN A 1 129 ? 5.52 2.064 8.641 1 97.19 129 ASN A C 1
ATOM 987 O O . ASN A 1 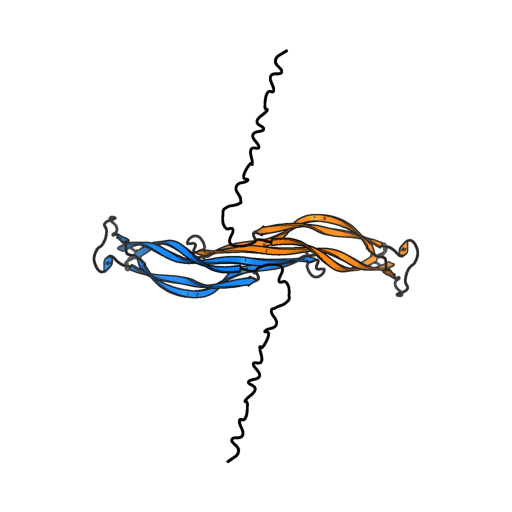129 ? 4.445 2.6 8.359 1 97.19 129 ASN A O 1
ATOM 991 N N . CYS A 1 130 ? 6.039 0.999 7.992 1 96.81 130 CYS A N 1
ATOM 992 C CA . CYS A 1 130 ? 5.219 0.26 7.035 1 96.81 130 CYS A CA 1
ATOM 993 C C . CYS A 1 130 ? 4.312 -0.735 7.75 1 96.81 130 CYS A C 1
ATOM 995 O O . CYS A 1 130 ? 4.781 -1.542 8.555 1 96.81 130 CYS A O 1
ATOM 997 N N . TYR A 1 131 ? 2.977 -0.588 7.426 1 95.19 131 TYR A N 1
ATOM 998 C CA . TYR A 1 131 ? 1.979 -1.508 7.957 1 95.19 131 TYR A CA 1
ATOM 999 C C . TYR A 1 131 ? 1.128 -2.098 6.84 1 95.19 131 TYR A C 1
ATOM 1001 O O . TYR A 1 131 ? 1.007 -1.505 5.766 1 95.19 131 TYR A O 1
ATOM 1009 N N . LYS A 1 132 ? 0.567 -3.295 7.148 1 93.5 132 LYS A N 1
ATOM 1010 C CA . LYS A 1 132 ? -0.32 -3.922 6.172 1 93.5 132 LYS A CA 1
ATOM 1011 C C . LYS A 1 132 ? -1.496 -3.01 5.832 1 93.5 132 LYS A C 1
ATOM 1013 O O . LYS A 1 132 ? -2.07 -2.375 6.719 1 93.5 132 LYS A O 1
ATOM 1018 N N . CYS A 1 133 ? -1.639 -2.846 4.543 1 82.62 133 CYS A N 1
ATOM 1019 C CA . CYS A 1 133 ? -2.744 -2.01 4.086 1 82.62 133 CYS A CA 1
ATOM 1020 C C . CYS A 1 133 ? -4.082 -2.713 4.297 1 82.62 133 CYS A C 1
ATOM 1022 O O . CYS A 1 133 ? -4.176 -3.932 4.145 1 82.62 133 CYS A O 1
ATOM 1024 N N . GLY A 1 134 ? -4.789 -2.502 5.328 1 63.06 134 GLY A N 1
ATOM 1025 C CA . GLY A 1 134 ? -6.094 -3.115 5.516 1 63.06 134 GLY A CA 1
ATOM 1026 C C . GLY A 1 134 ? -6.906 -3.197 4.238 1 63.06 134 GLY A C 1
ATOM 1027 O O . GLY A 1 134 ? -7.305 -2.172 3.684 1 63.06 134 GLY A O 1
ATOM 1028 N N . MET A 1 135 ? -6.488 -3.996 3.264 1 46.28 135 MET A N 1
ATOM 1029 C CA . MET A 1 135 ? -7.535 -4.266 2.281 1 46.28 135 MET A CA 1
ATOM 1030 C C . MET A 1 135 ? -8.734 -4.941 2.936 1 46.28 135 MET A C 1
ATOM 1032 O O . MET A 1 135 ? -8.594 -5.59 3.975 1 46.28 135 MET A O 1
ATOM 1036 N N . MET B 1 1 ? 42.094 22.469 -59.625 1 31.28 1 MET B N 1
ATOM 1037 C CA . MET B 1 1 ? 40.969 21.75 -59 1 31.28 1 MET B CA 1
ATOM 1038 C C . MET B 1 1 ? 41.094 21.766 -57.469 1 31.28 1 MET B C 1
ATOM 1040 O O . MET B 1 1 ? 41.969 21.094 -56.906 1 31.28 1 MET B O 1
ATOM 1044 N N . ALA B 1 2 ? 40.938 23.047 -56.844 1 40.03 2 ALA B N 1
ATOM 1045 C CA . ALA B 1 2 ? 40.875 23.344 -55.406 1 40.03 2 ALA B CA 1
ATOM 1046 C C . ALA B 1 2 ? 39.812 22.5 -54.719 1 40.03 2 ALA B C 1
ATOM 1048 O O . ALA B 1 2 ? 38.656 22.484 -55.156 1 40.03 2 ALA B O 1
ATOM 1049 N N . LEU B 1 3 ? 40.188 21.297 -54.156 1 42.03 3 LEU B N 1
ATOM 1050 C CA . LEU B 1 3 ? 39.438 20.375 -53.312 1 42.03 3 LEU B CA 1
ATOM 1051 C C . LEU B 1 3 ? 38.938 21.078 -52.062 1 42.03 3 LEU B C 1
ATOM 1053 O O . LEU B 1 3 ? 39.719 21.578 -51.25 1 42.03 3 LEU B O 1
ATOM 1057 N N . ASN B 1 4 ? 37.75 21.781 -52.219 1 49.19 4 ASN B N 1
ATOM 1058 C CA . ASN B 1 4 ? 37.062 22.312 -51.031 1 49.19 4 ASN B CA 1
ATOM 1059 C C . ASN B 1 4 ? 36.719 21.203 -50.062 1 49.19 4 ASN B C 1
ATOM 1061 O O . ASN B 1 4 ? 35.938 20.297 -50.375 1 49.19 4 ASN B O 1
ATOM 1065 N N . MET B 1 5 ? 37.656 20.797 -49.125 1 45.91 5 MET B N 1
ATOM 1066 C CA . MET B 1 5 ? 37.406 19.953 -47.969 1 45.91 5 MET B CA 1
ATOM 1067 C C . MET B 1 5 ? 36.312 20.562 -47.062 1 45.91 5 MET B C 1
ATOM 1069 O O . MET B 1 5 ? 36.562 21.609 -46.438 1 45.91 5 MET B O 1
ATOM 1073 N N . LEU B 1 6 ? 35.031 20.516 -47.438 1 48.91 6 LEU B N 1
ATOM 1074 C CA . LEU B 1 6 ? 33.969 20.875 -46.531 1 48.91 6 LEU B CA 1
ATOM 1075 C C . LEU B 1 6 ? 34 20.016 -45.281 1 48.91 6 LEU B C 1
ATOM 1077 O O . LEU B 1 6 ? 33.812 18.797 -45.344 1 48.91 6 LEU B O 1
ATOM 1081 N N . MET B 1 7 ? 34.656 20.469 -44.188 1 49.84 7 MET B N 1
ATOM 1082 C CA . MET B 1 7 ? 34.594 19.859 -42.875 1 49.84 7 MET B CA 1
ATOM 1083 C C . MET B 1 7 ? 33.188 19.891 -42.281 1 49.84 7 MET B C 1
ATOM 1085 O O . MET B 1 7 ? 32.625 20.969 -42.125 1 49.84 7 MET B O 1
ATOM 1089 N N . PHE B 1 8 ? 32.406 18.812 -42.594 1 55.25 8 PHE B N 1
ATOM 1090 C CA . PHE B 1 8 ? 31.109 18.641 -41.938 1 55.25 8 PHE B CA 1
ATOM 1091 C C . PHE B 1 8 ? 31.297 18.531 -40.406 1 55.25 8 PHE B C 1
ATOM 1093 O O . PHE B 1 8 ? 31.906 17.578 -39.906 1 55.25 8 PHE B O 1
ATOM 1100 N N . LEU B 1 9 ? 31.109 19.734 -39.656 1 55.81 9 LEU B N 1
ATOM 1101 C CA . LEU B 1 9 ? 31 19.766 -38.219 1 55.81 9 LEU B CA 1
ATOM 1102 C C . LEU B 1 9 ? 29.734 19.031 -37.75 1 55.81 9 LEU B C 1
ATOM 1104 O O . LEU B 1 9 ? 28.625 19.516 -37.969 1 55.81 9 LEU B O 1
ATOM 1108 N N . SER B 1 10 ? 29.844 17.703 -37.594 1 57.25 10 SER B N 1
ATOM 1109 C CA . SER B 1 10 ? 28.75 16.953 -36.969 1 57.25 10 SER B CA 1
ATOM 1110 C C . SER B 1 10 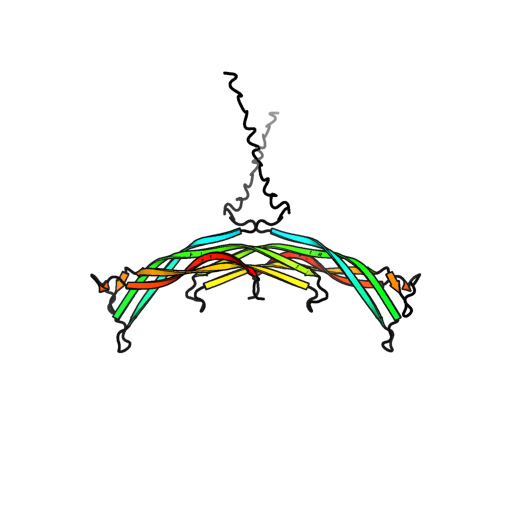? 28.469 17.469 -35.562 1 57.25 10 SER B C 1
ATOM 1112 O O . SER B 1 10 ? 29.344 17.422 -34.688 1 57.25 10 SER B O 1
ATOM 1114 N N . LEU B 1 11 ? 27.531 18.438 -35.438 1 54.44 11 LEU B N 1
ATOM 1115 C CA . LEU B 1 11 ? 27 18.812 -34.125 1 54.44 11 LEU B CA 1
ATOM 1116 C C . LEU B 1 11 ? 26.344 17.625 -33.438 1 54.44 11 LEU B C 1
ATOM 1118 O O . LEU B 1 11 ? 25.25 17.203 -33.812 1 54.44 11 LEU B O 1
ATOM 1122 N N . LEU B 1 12 ? 27.156 16.781 -32.75 1 57.41 12 LEU B N 1
ATOM 1123 C CA . LEU B 1 12 ? 26.594 15.789 -31.828 1 57.41 12 LEU B CA 1
ATOM 1124 C C . LEU B 1 12 ? 25.75 16.469 -30.75 1 57.41 12 LEU B C 1
ATOM 1126 O O . LEU B 1 12 ? 26.281 17.188 -29.906 1 57.41 12 LEU B O 1
ATOM 1130 N N . ILE B 1 13 ? 24.5 16.75 -31.047 1 54.91 13 ILE B N 1
ATOM 1131 C CA . ILE B 1 13 ? 23.547 17.172 -30.016 1 54.91 13 ILE B CA 1
ATOM 1132 C C . ILE B 1 13 ? 23.406 16.047 -28.984 1 54.91 13 ILE B C 1
ATOM 1134 O O . ILE B 1 13 ? 22.844 14.992 -29.297 1 54.91 13 ILE B O 1
ATOM 1138 N N . THR B 1 14 ? 24.266 15.984 -28 1 53.84 14 THR B N 1
ATOM 1139 C CA . THR B 1 14 ? 24.016 15.18 -26.812 1 53.84 14 THR B CA 1
ATOM 1140 C C . THR B 1 14 ? 22.719 15.617 -26.125 1 53.84 14 THR B C 1
ATOM 1142 O O . THR B 1 14 ? 22.594 16.766 -25.703 1 53.84 14 THR B O 1
ATOM 1145 N N . THR B 1 15 ? 21.594 15.227 -26.609 1 49.47 15 THR B N 1
ATOM 1146 C CA . THR B 1 15 ? 20.406 15.391 -25.797 1 49.47 15 THR B CA 1
ATOM 1147 C C . THR B 1 15 ? 20.641 14.906 -24.359 1 49.47 15 THR B C 1
ATOM 1149 O O . THR B 1 15 ? 20.906 13.719 -24.156 1 49.47 15 THR B O 1
ATOM 1152 N N . LEU B 1 16 ? 21.234 15.688 -23.531 1 48.69 16 LEU B N 1
ATOM 1153 C CA . LEU B 1 16 ? 21.078 15.453 -22.094 1 48.69 16 LEU B CA 1
ATOM 1154 C C . LEU B 1 16 ? 19.625 15.18 -21.734 1 48.69 16 LEU B C 1
ATOM 1156 O O . LEU B 1 16 ? 18.766 16.031 -21.953 1 48.69 16 LEU B O 1
ATOM 1160 N N . HIS B 1 17 ? 19.156 13.922 -21.906 1 46.88 17 HIS B N 1
ATOM 1161 C CA . HIS B 1 17 ? 17.891 13.641 -21.25 1 46.88 17 HIS B CA 1
ATOM 1162 C C . HIS B 1 17 ? 17.859 14.211 -19.844 1 46.88 17 HIS B C 1
ATOM 1164 O O . HIS B 1 17 ? 18.844 14.125 -19.109 1 46.88 17 HIS B O 1
ATOM 1170 N N . PRO B 1 18 ? 17.141 15.312 -19.688 1 37.84 18 PRO B N 1
ATOM 1171 C CA . PRO B 1 18 ? 17.078 15.688 -18.281 1 37.84 18 PRO B CA 1
ATOM 1172 C C . PRO B 1 18 ? 17.016 14.469 -17.344 1 37.84 18 PRO B C 1
ATOM 1174 O O . PRO B 1 18 ? 16.203 13.562 -17.578 1 37.84 18 PRO B O 1
ATOM 1177 N N . ALA B 1 19 ? 18.172 13.953 -16.797 1 38.31 19 ALA B N 1
ATOM 1178 C CA . ALA B 1 19 ? 18.078 13.062 -15.648 1 38.31 19 ALA B CA 1
ATOM 1179 C C . ALA B 1 19 ? 16.875 13.43 -14.766 1 38.31 19 ALA B C 1
ATOM 1181 O O . ALA B 1 19 ? 16.531 14.609 -14.648 1 38.31 19 ALA B O 1
ATOM 1182 N N . LYS B 1 20 ? 15.859 12.586 -14.68 1 39.38 20 LYS B N 1
ATOM 1183 C CA . LYS B 1 20 ? 14.875 12.781 -13.625 1 39.38 20 LYS B CA 1
ATOM 1184 C C . LYS B 1 20 ? 15.492 13.508 -12.43 1 39.38 20 LYS B C 1
ATOM 1186 O O . LYS B 1 20 ? 16.391 12.984 -11.773 1 39.38 20 LYS B O 1
ATOM 1191 N N . THR B 1 21 ? 15.914 14.617 -12.531 1 37.44 21 THR B N 1
ATOM 1192 C CA . THR B 1 21 ? 16.5 15.461 -11.5 1 37.44 21 THR B CA 1
ATOM 1193 C C . THR B 1 21 ? 15.875 15.18 -10.141 1 37.44 21 THR B C 1
ATOM 1195 O O . THR B 1 21 ? 16.312 15.719 -9.117 1 37.44 21 THR B O 1
ATOM 1198 N N . GLY B 1 22 ? 14.5 15.195 -10.133 1 39.28 22 GLY B N 1
ATOM 1199 C CA . GLY B 1 22 ? 14.016 15.172 -8.758 1 39.28 22 GLY B CA 1
ATOM 1200 C C . GLY B 1 22 ? 14.586 14.031 -7.941 1 39.28 22 GLY B C 1
ATOM 1201 O O . GLY B 1 22 ? 14.789 12.93 -8.461 1 39.28 22 GLY B O 1
ATOM 1202 N N . ILE B 1 23 ? 15.492 14.156 -7.07 1 42.62 23 ILE B N 1
ATOM 1203 C CA . ILE B 1 23 ? 15.945 13.18 -6.09 1 42.62 23 ILE B CA 1
ATOM 1204 C C . ILE B 1 23 ? 14.797 12.227 -5.746 1 42.62 23 ILE B C 1
ATOM 1206 O O . ILE B 1 23 ? 13.883 12.594 -5.004 1 42.62 23 ILE B O 1
ATOM 1210 N N . ASP B 1 24 ? 14.094 11.594 -6.516 1 53.88 24 ASP B N 1
ATOM 1211 C CA . ASP B 1 24 ? 13.109 10.602 -6.102 1 53.88 24 ASP B CA 1
ATOM 1212 C C . ASP B 1 24 ? 13.656 9.719 -4.98 1 53.88 24 ASP B C 1
ATOM 1214 O O . ASP B 1 24 ? 14.539 8.891 -5.211 1 53.88 24 ASP B O 1
ATOM 1218 N N . MET B 1 25 ? 13.766 10.414 -3.779 1 62.09 25 MET B N 1
ATOM 1219 C CA . MET B 1 25 ? 14.336 9.914 -2.533 1 62.09 25 MET B CA 1
ATOM 1220 C C . MET B 1 25 ? 14.055 8.422 -2.369 1 62.09 25 MET B C 1
ATOM 1222 O O . MET B 1 25 ? 14.852 7.699 -1.771 1 62.09 25 MET B O 1
ATOM 1226 N N . PHE B 1 26 ? 12.898 8.102 -2.963 1 77.56 26 PHE B N 1
ATOM 1227 C CA . PHE B 1 26 ? 12.625 6.703 -2.643 1 77.56 26 PHE B CA 1
ATOM 1228 C C . PHE B 1 26 ? 12.711 5.832 -3.893 1 77.56 26 PHE B C 1
ATOM 1230 O O . PHE B 1 26 ? 12.188 6.195 -4.945 1 77.56 26 PHE B O 1
ATOM 1237 N N . GLU B 1 27 ? 13.516 4.957 -3.895 1 83.94 27 GLU B N 1
ATOM 1238 C CA . GLU B 1 27 ? 13.664 4.02 -5.008 1 83.94 27 GLU B CA 1
ATOM 1239 C C . GLU B 1 27 ? 12.469 3.07 -5.086 1 83.94 27 GLU B C 1
ATOM 1241 O O . GLU B 1 27 ? 12.227 2.295 -4.16 1 83.94 27 GLU B O 1
ATOM 1246 N N . ILE B 1 28 ? 11.672 3.242 -6.16 1 90.25 28 ILE B N 1
ATOM 1247 C CA . ILE B 1 28 ? 10.523 2.379 -6.418 1 90.25 28 ILE B CA 1
ATOM 1248 C C . ILE B 1 28 ? 10.969 1.174 -7.25 1 90.25 28 ILE B C 1
ATOM 1250 O O . ILE B 1 28 ? 11.695 1.321 -8.234 1 90.25 28 ILE B O 1
ATOM 1254 N N . THR B 1 29 ? 10.641 0.009 -6.773 1 93.06 29 THR B N 1
ATOM 1255 C CA . THR B 1 29 ? 10.898 -1.226 -7.504 1 93.06 29 THR B CA 1
ATOM 1256 C C . THR B 1 29 ? 9.68 -2.137 -7.484 1 93.06 29 THR B C 1
ATOM 1258 O O . THR B 1 29 ? 9.156 -2.463 -6.418 1 93.06 29 THR B O 1
ATOM 1261 N N . CYS B 1 30 ? 9.219 -2.428 -8.695 1 95.88 30 CYS B N 1
ATOM 1262 C CA . CYS B 1 30 ? 8.141 -3.393 -8.875 1 95.88 30 CYS B CA 1
ATOM 1263 C C . CYS B 1 30 ? 8.367 -4.25 -10.109 1 95.88 30 CYS B C 1
ATOM 1265 O O . CYS B 1 30 ? 8.25 -3.77 -11.234 1 95.88 30 CYS B O 1
ATOM 1267 N N . THR B 1 31 ? 8.625 -5.566 -9.812 1 96.62 31 THR B N 1
ATOM 1268 C CA . THR B 1 31 ? 9.07 -6.402 -10.922 1 96.62 31 THR B CA 1
ATOM 1269 C C . THR B 1 31 ? 8.336 -7.742 -10.914 1 96.62 31 THR B C 1
ATOM 1271 O O . THR B 1 31 ? 7.75 -8.133 -9.898 1 96.62 31 THR B O 1
ATOM 1274 N N . THR B 1 32 ? 8.32 -8.336 -12.125 1 97.56 32 THR B N 1
ATOM 1275 C CA . THR B 1 32 ? 7.809 -9.695 -12.266 1 97.56 32 THR B CA 1
ATOM 1276 C C . THR B 1 32 ? 8.883 -10.719 -11.922 1 97.56 32 THR B C 1
ATOM 1278 O O . THR B 1 32 ? 10.008 -10.641 -12.422 1 97.56 32 THR B O 1
ATOM 1281 N N . LEU B 1 33 ? 8.586 -11.641 -11.047 1 97.12 33 LEU B N 1
ATOM 1282 C CA . LEU B 1 33 ? 9.523 -12.68 -10.625 1 97.12 33 LEU B CA 1
ATOM 1283 C C . LEU B 1 33 ? 8.922 -14.062 -10.828 1 97.12 33 LEU B C 1
ATOM 1285 O O . LEU B 1 33 ? 7.703 -14.227 -10.797 1 97.12 33 LEU B O 1
ATOM 1289 N N . PRO B 1 34 ? 9.828 -15.055 -11.047 1 96.5 34 PRO B N 1
ATOM 1290 C CA . PRO B 1 34 ? 9.305 -16.422 -11.164 1 96.5 34 PRO B CA 1
ATOM 1291 C C . PRO B 1 34 ? 8.844 -16.984 -9.828 1 96.5 34 PRO B C 1
ATOM 1293 O O . PRO B 1 34 ? 9.391 -16.625 -8.781 1 96.5 34 PRO B O 1
ATOM 1296 N N . SER B 1 35 ? 7.828 -17.797 -9.906 1 95.12 35 SER B N 1
ATOM 1297 C CA . SER B 1 35 ? 7.309 -18.547 -8.758 1 95.12 35 SER B CA 1
ATOM 1298 C C . SER B 1 35 ? 6.902 -19.953 -9.148 1 95.12 35 SER B C 1
ATOM 1300 O O . SER B 1 35 ? 6.547 -20.219 -10.305 1 95.12 35 SER B O 1
ATOM 1302 N N . GLN B 1 36 ? 6.984 -20.812 -8.117 1 94.62 36 GLN B N 1
ATOM 1303 C CA . GLN B 1 36 ? 6.586 -22.188 -8.375 1 94.62 36 GLN B CA 1
ATOM 1304 C C . GLN B 1 36 ? 5.309 -22.547 -7.621 1 94.62 36 GLN B C 1
ATOM 1306 O O . GLN B 1 36 ? 5.16 -22.188 -6.445 1 94.62 36 GLN B O 1
ATOM 1311 N N . ILE B 1 37 ? 4.449 -23.297 -8.336 1 93.44 37 ILE B N 1
ATOM 1312 C CA . ILE B 1 37 ? 3.229 -23.734 -7.68 1 93.44 37 ILE B CA 1
ATOM 1313 C C . ILE B 1 37 ? 2.967 -25.203 -8.016 1 93.44 37 ILE B C 1
ATOM 1315 O O . ILE B 1 37 ? 3.469 -25.719 -9.016 1 93.44 37 ILE B O 1
ATOM 1319 N N . HIS B 1 38 ? 2.268 -25.859 -7.121 1 94.75 38 HIS B N 1
ATOM 1320 C CA . HIS B 1 38 ? 1.786 -27.219 -7.355 1 94.75 38 HIS B CA 1
ATOM 1321 C C . HIS B 1 38 ? 0.3 -27.219 -7.699 1 94.75 38 HIS B C 1
ATOM 1323 O O . HIS B 1 38 ? -0.516 -26.672 -6.957 1 94.75 38 HIS B O 1
ATOM 1329 N N . VAL B 1 39 ? -0.012 -27.875 -8.781 1 94.06 39 VAL B N 1
ATOM 1330 C CA . VAL B 1 39 ? -1.396 -27.875 -9.242 1 94.06 39 VAL B CA 1
ATOM 1331 C C . VAL B 1 39 ? -1.906 -29.312 -9.359 1 94.06 39 VAL B C 1
ATOM 1333 O O . VAL B 1 39 ? -1.198 -30.188 -9.859 1 94.06 39 VAL B O 1
ATOM 1336 N N . THR B 1 40 ? -3.107 -29.516 -8.844 1 94.62 40 THR B N 1
ATOM 1337 C CA . THR B 1 40 ? -3.822 -30.766 -9.016 1 94.62 40 THR B CA 1
ATOM 1338 C C . THR B 1 40 ? -5.164 -30.547 -9.711 1 94.62 40 THR B C 1
ATOM 1340 O O . THR B 1 40 ? -5.945 -29.688 -9.289 1 94.62 40 THR B O 1
ATOM 1343 N N . LYS B 1 41 ? -5.387 -31.312 -10.789 1 95.56 41 LYS B N 1
ATOM 1344 C CA . LYS B 1 41 ? -6.629 -31.156 -11.539 1 95.56 41 LYS B CA 1
ATOM 1345 C C . LYS B 1 41 ? -7.324 -32.5 -11.727 1 95.56 41 LYS B C 1
ATOM 1347 O O . LYS B 1 41 ? -6.68 -33.5 -12.039 1 95.56 41 LYS B O 1
ATOM 1352 N N . GLU B 1 42 ? -8.617 -32.375 -11.484 1 94.75 42 GLU B N 1
ATOM 1353 C CA . GLU B 1 42 ? -9.422 -33.562 -11.695 1 94.75 42 GLU B CA 1
ATOM 1354 C C . GLU B 1 42 ? -10.234 -33.469 -12.977 1 94.75 42 GLU B C 1
ATOM 1356 O O . GLU B 1 42 ? -10.742 -32.406 -13.32 1 94.75 42 GLU B O 1
ATOM 1361 N N . ASP B 1 43 ? -10.383 -34.625 -13.703 1 94.38 43 ASP B N 1
ATOM 1362 C CA . ASP B 1 43 ? -11.227 -34.75 -14.891 1 94.38 43 ASP B CA 1
ATOM 1363 C C . ASP B 1 43 ? -12.445 -35.625 -14.594 1 94.38 43 ASP B C 1
ATOM 1365 O O . ASP B 1 43 ? -12.336 -36.656 -13.891 1 94.38 43 ASP B O 1
ATOM 1369 N N . PHE B 1 44 ? -13.594 -35.062 -15.062 1 93.12 44 PHE B N 1
ATOM 1370 C CA . PHE B 1 44 ? -14.836 -35.75 -14.742 1 93.12 44 PHE B CA 1
ATOM 1371 C C . PHE B 1 44 ? -15.531 -36.25 -16.016 1 93.12 44 PHE B C 1
ATOM 1373 O O . PHE B 1 44 ? -15.398 -35.625 -17.078 1 93.12 44 PHE B O 1
ATOM 1380 N N . ASP B 1 45 ? -16.328 -37.281 -15.898 1 90.25 45 ASP B N 1
ATOM 1381 C CA . ASP B 1 45 ? -17.156 -37.75 -17.016 1 90.25 45 ASP B CA 1
ATOM 1382 C C . ASP B 1 45 ? -18.516 -37.062 -17 1 90.25 45 ASP B C 1
ATOM 1384 O O . ASP B 1 45 ? -18.75 -36.156 -16.219 1 90.25 45 ASP B O 1
ATOM 1388 N N . VAL B 1 46 ? -19.391 -37.406 -17.984 1 92.31 46 VAL B N 1
ATOM 1389 C CA . VAL B 1 46 ? -20.672 -36.781 -18.172 1 92.31 46 VAL B CA 1
ATOM 1390 C C . VAL B 1 46 ? -21.578 -37.031 -16.984 1 92.31 46 VAL B C 1
ATOM 1392 O O . VAL B 1 46 ? -22.547 -36.312 -16.734 1 92.31 46 VAL B O 1
ATOM 1395 N N . MET B 1 47 ? -21.266 -38.156 -16.156 1 93.69 47 MET B N 1
ATOM 1396 C CA . MET B 1 47 ? -22.078 -38.531 -15.008 1 93.69 47 MET B CA 1
ATOM 1397 C C . MET B 1 47 ? -21.531 -37.906 -13.727 1 93.69 47 MET B C 1
ATOM 1399 O O . MET B 1 47 ? -22.094 -38.062 -12.648 1 93.69 47 MET B O 1
ATOM 1403 N N . GLY B 1 48 ? -20.438 -37.219 -13.773 1 91.94 48 GLY B N 1
ATOM 1404 C CA . GLY B 1 48 ? -19.859 -36.531 -12.625 1 91.94 48 GLY B CA 1
ATOM 1405 C C . GLY B 1 48 ? -18.844 -37.375 -11.867 1 91.94 48 GLY B C 1
ATOM 1406 O O . GLY B 1 48 ? -18.469 -37.031 -10.75 1 91.94 48 GLY B O 1
ATOM 1407 N N . ASN B 1 49 ? -18.531 -38.469 -12.5 1 93.06 49 ASN B N 1
ATOM 1408 C CA . ASN B 1 49 ? -17.531 -39.312 -11.867 1 93.06 49 ASN B CA 1
ATOM 1409 C C . ASN B 1 49 ? -16.109 -38.906 -12.266 1 93.06 49 ASN B C 1
ATOM 1411 O O . ASN B 1 49 ? -15.875 -38.5 -13.414 1 93.06 49 ASN B O 1
ATOM 1415 N N . VAL B 1 50 ? -15.117 -39.062 -11.297 1 94.44 50 VAL B N 1
ATOM 1416 C CA . VAL B 1 50 ? -13.727 -38.719 -11.57 1 94.44 50 VAL B CA 1
ATOM 1417 C C . VAL B 1 50 ? -13.117 -39.75 -12.531 1 94.44 50 VAL B C 1
ATOM 1419 O O . VAL B 1 50 ? -13.188 -40.938 -12.297 1 94.44 50 VAL B O 1
ATOM 1422 N N . LEU B 1 51 ? -12.594 -39.25 -13.633 1 93.31 51 LEU B N 1
ATOM 1423 C CA . LEU B 1 51 ? -11.922 -40.094 -14.609 1 93.31 51 LEU B CA 1
ATOM 1424 C C . LEU B 1 51 ? -10.43 -40.219 -14.297 1 93.31 51 LEU B C 1
ATOM 1426 O O . LEU B 1 51 ? -9.859 -41.312 -14.375 1 93.31 51 LEU B O 1
ATOM 1430 N N . ARG B 1 52 ? -9.891 -39.094 -13.945 1 95.44 52 ARG B N 1
ATOM 1431 C CA . ARG B 1 52 ? -8.461 -39.094 -13.648 1 95.44 52 ARG B CA 1
ATOM 1432 C C . ARG B 1 52 ? -8.086 -37.812 -12.883 1 95.44 52 ARG B C 1
ATOM 1434 O O . ARG B 1 52 ? -8.844 -36.844 -12.852 1 95.44 52 ARG B O 1
ATOM 1441 N N . THR B 1 53 ? -6.969 -38 -12.148 1 96.5 53 THR B N 1
ATOM 1442 C CA . THR B 1 53 ? -6.355 -36.875 -11.438 1 96.5 53 THR B CA 1
ATOM 1443 C C . THR B 1 53 ? -4.926 -36.625 -11.922 1 96.5 53 THR B C 1
ATOM 1445 O O . THR B 1 53 ? -4.137 -37.562 -12.016 1 96.5 53 THR B O 1
ATOM 1448 N N . CYS B 1 54 ? -4.742 -35.406 -12.359 1 97.38 54 CYS B N 1
ATOM 1449 C CA . CYS B 1 54 ? -3.404 -35.062 -12.828 1 97.38 54 CYS B CA 1
ATOM 1450 C C . CYS B 1 54 ? -2.775 -33.969 -11.945 1 97.38 54 CYS B C 1
ATOM 1452 O O . CYS B 1 54 ? -3.479 -33.125 -11.422 1 97.38 54 CYS B O 1
ATOM 1454 N N . GLU B 1 55 ? -1.458 -34.094 -11.75 1 95.94 55 GLU B N 1
ATOM 1455 C CA . GLU B 1 55 ? -0.76 -33.094 -10.938 1 95.94 55 GLU B CA 1
ATOM 1456 C C . GLU B 1 55 ? 0.584 -32.719 -11.555 1 95.94 55 GLU B C 1
ATOM 1458 O O . GLU B 1 55 ? 1.071 -33.406 -12.453 1 95.94 55 GLU B O 1
ATOM 1463 N N . GLY B 1 56 ? 1.107 -31.578 -11.102 1 94.75 56 GLY B N 1
ATOM 1464 C CA . GLY B 1 56 ? 2.406 -31.109 -11.562 1 94.75 56 GLY B CA 1
ATOM 1465 C C . GLY B 1 56 ? 2.861 -29.828 -10.875 1 94.75 56 GLY B C 1
ATOM 1466 O O . GLY B 1 56 ? 2.055 -29.125 -10.266 1 94.75 56 GLY B O 1
ATOM 1467 N N . THR B 1 57 ? 4.188 -29.672 -10.906 1 95.19 57 THR B N 1
ATOM 1468 C CA . THR B 1 57 ? 4.785 -28.422 -10.461 1 95.19 57 THR B CA 1
ATOM 1469 C C . THR B 1 57 ? 5.074 -27.516 -11.641 1 95.19 57 THR B C 1
ATOM 1471 O O . THR B 1 57 ? 5.68 -27.938 -12.633 1 95.19 57 THR B O 1
ATOM 1474 N N . LEU B 1 58 ? 4.535 -26.281 -11.414 1 93.56 58 LEU B N 1
ATOM 1475 C CA . LEU B 1 58 ? 4.656 -25.344 -12.516 1 93.56 58 LEU B CA 1
ATOM 1476 C C . LEU B 1 58 ? 5.34 -24.062 -12.062 1 93.56 58 LEU B C 1
ATOM 1478 O O . LEU B 1 58 ? 5.219 -23.656 -10.898 1 93.56 58 LEU B O 1
ATOM 1482 N N . VAL B 1 59 ? 6.043 -23.469 -13.07 1 94.56 59 VAL B N 1
ATOM 1483 C CA . VAL B 1 59 ? 6.621 -22.141 -12.836 1 94.56 59 VAL B CA 1
ATOM 1484 C C . VAL B 1 59 ? 5.676 -21.062 -13.352 1 94.56 59 VAL B C 1
ATOM 1486 O O . VAL B 1 59 ? 5.215 -21.125 -14.492 1 94.56 59 VAL B O 1
ATOM 1489 N N . THR B 1 60 ? 5.363 -20.141 -12.445 1 94.75 60 THR B N 1
ATOM 1490 C CA . THR B 1 60 ? 4.551 -18.984 -12.812 1 94.75 60 THR B CA 1
ATOM 1491 C C . THR B 1 60 ? 5.238 -17.688 -12.391 1 94.75 60 THR B C 1
ATOM 1493 O O . THR B 1 60 ? 6.359 -17.719 -11.883 1 94.75 60 THR B O 1
ATOM 1496 N N . SER B 1 61 ? 4.461 -16.578 -12.688 1 96.62 61 SER B N 1
ATOM 1497 C CA . SER B 1 61 ? 5.031 -15.281 -12.352 1 96.62 61 SER B CA 1
ATOM 1498 C C . SER B 1 61 ? 4.309 -14.648 -11.164 1 96.62 61 SER B C 1
ATOM 1500 O O . SER B 1 61 ? 3.115 -14.875 -10.961 1 96.62 61 SER B O 1
ATOM 1502 N N . LYS B 1 62 ? 5.059 -13.938 -10.438 1 97.25 62 LYS B N 1
ATOM 1503 C CA . LYS B 1 62 ? 4.512 -13.133 -9.344 1 97.25 62 LYS B CA 1
ATOM 1504 C C . LYS B 1 62 ? 5.016 -11.695 -9.422 1 97.25 62 LYS B C 1
ATOM 1506 O O . LYS B 1 62 ? 5.938 -11.391 -10.18 1 97.25 62 LYS B O 1
ATOM 1511 N N . CYS B 1 63 ? 4.348 -10.852 -8.633 1 97.25 63 CYS B N 1
ATOM 1512 C CA . CYS B 1 63 ? 4.758 -9.461 -8.555 1 97.25 63 CYS B CA 1
ATOM 1513 C C . CYS B 1 63 ? 5.305 -9.125 -7.168 1 97.25 63 CYS B C 1
ATOM 1515 O O . CYS B 1 63 ? 4.684 -9.453 -6.156 1 97.25 63 CYS B O 1
ATOM 1517 N N . GLU B 1 64 ? 6.508 -8.516 -7.242 1 96.25 64 GLU B N 1
ATOM 1518 C CA . GLU B 1 64 ? 7.121 -8.086 -5.988 1 96.25 64 GLU B CA 1
ATOM 1519 C C . GLU B 1 64 ? 7.883 -6.777 -6.164 1 96.25 64 GLU B C 1
ATOM 1521 O O . GLU B 1 64 ? 8.523 -6.559 -7.195 1 96.25 64 GLU B O 1
ATOM 1526 N N . GLY B 1 65 ? 7.758 -6 -4.969 1 95.81 65 GLY B N 1
ATOM 1527 C CA . GLY B 1 65 ? 8.516 -4.758 -5.023 1 95.81 65 GLY B CA 1
ATOM 1528 C C . GLY B 1 65 ? 8.164 -3.801 -3.898 1 95.81 65 GLY B C 1
ATOM 1529 O O . GLY B 1 65 ? 7.695 -4.223 -2.84 1 95.81 65 GLY B O 1
ATOM 1530 N N . THR B 1 66 ? 8.656 -2.551 -4.094 1 96 66 THR B N 1
ATOM 1531 C CA . THR B 1 66 ? 8.375 -1.441 -3.191 1 96 66 THR B CA 1
ATOM 1532 C C . THR B 1 66 ? 7.711 -0.289 -3.943 1 96 66 THR B C 1
ATOM 1534 O O . THR B 1 66 ? 8.125 0.051 -5.055 1 96 66 THR B O 1
ATOM 1537 N N . CYS B 1 67 ? 6.676 0.228 -3.293 1 95.56 67 CYS B N 1
ATOM 1538 C CA . CYS B 1 67 ? 5.926 1.319 -3.904 1 95.56 67 CYS B CA 1
ATOM 1539 C C . CYS B 1 67 ? 5.801 2.498 -2.947 1 95.56 67 CYS B C 1
ATOM 1541 O O . CYS B 1 67 ? 5.969 2.342 -1.735 1 95.56 67 CYS B O 1
ATOM 1543 N N . GLU B 1 68 ? 5.465 3.58 -3.551 1 94.38 68 GLU B N 1
ATOM 1544 C CA . GLU B 1 68 ? 5.375 4.816 -2.781 1 94.38 68 GLU B CA 1
ATOM 1545 C C . GLU B 1 68 ? 4.098 4.859 -1.95 1 94.38 68 GLU B C 1
ATOM 1547 O O . GLU B 1 68 ? 3.045 4.391 -2.393 1 94.38 68 GLU B O 1
ATOM 1552 N N . SER B 1 69 ? 4.281 5.438 -0.794 1 95.19 69 SER B N 1
ATOM 1553 C CA . SER B 1 69 ? 3.145 5.695 0.085 1 95.19 69 SER B CA 1
ATOM 1554 C C . SER B 1 69 ? 3.398 6.902 0.98 1 95.19 69 SER B C 1
ATOM 1556 O O . SER B 1 69 ? 4.551 7.23 1.275 1 95.19 69 SER B O 1
ATOM 1558 N N . ARG B 1 70 ? 2.285 7.496 1.3 1 94.31 70 ARG B N 1
ATOM 1559 C CA . ARG B 1 70 ? 2.432 8.68 2.145 1 94.31 70 ARG B CA 1
ATOM 1560 C C . ARG B 1 70 ? 1.15 8.953 2.924 1 94.31 70 ARG B C 1
ATOM 1562 O O . ARG B 1 70 ? 0.057 8.594 2.48 1 94.31 70 ARG B O 1
ATOM 1569 N N . VAL B 1 71 ? 1.36 9.609 3.99 1 95.31 71 VAL B N 1
ATOM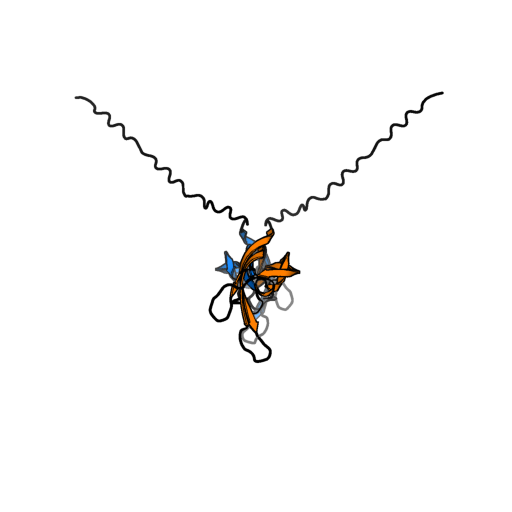 1570 C CA . VAL B 1 71 ? 0.283 10.117 4.832 1 95.31 71 VAL B CA 1
ATOM 1571 C C . VAL B 1 71 ? 0.567 11.57 5.223 1 95.31 71 VAL B C 1
ATOM 1573 O O . VAL B 1 71 ? 1.62 11.867 5.789 1 95.31 71 VAL B O 1
ATOM 1576 N N . LYS B 1 72 ? -0.38 12.383 4.836 1 94.94 72 LYS B N 1
ATOM 1577 C CA . LYS B 1 72 ? -0.173 13.805 5.113 1 94.94 72 LYS B CA 1
ATOM 1578 C C . LYS B 1 72 ? -1.388 14.406 5.809 1 94.94 72 LYS B C 1
ATOM 1580 O O . LYS B 1 72 ? -2.508 13.922 5.652 1 94.94 72 LYS B O 1
ATOM 1585 N N . PRO B 1 73 ? -1.134 15.477 6.574 1 93.25 73 PRO B N 1
ATOM 1586 C CA . PRO B 1 73 ? -2.275 16.172 7.184 1 93.25 73 PRO B CA 1
ATOM 1587 C C . PRO B 1 73 ? -3.219 16.766 6.145 1 93.25 73 PRO B C 1
ATOM 1589 O O . PRO B 1 73 ? -2.768 17.266 5.105 1 93.25 73 PRO B O 1
ATOM 1592 N N . SER B 1 74 ? -4.543 16.547 6.406 1 90.31 74 SER B N 1
ATOM 1593 C CA . SER B 1 74 ? -5.543 17.094 5.5 1 90.31 74 SER B CA 1
ATOM 1594 C C . SER B 1 74 ? -6.816 17.469 6.242 1 90.31 74 SER B C 1
ATOM 1596 O O . SER B 1 74 ? -7.406 16.641 6.938 1 90.31 74 SER B O 1
ATOM 1598 N N . VAL B 1 75 ? -7.195 18.719 6.016 1 83.31 75 VAL B N 1
ATOM 1599 C CA . VAL B 1 75 ? -8.406 19.188 6.672 1 83.31 75 VAL B CA 1
ATOM 1600 C C . VAL B 1 75 ? -9.641 18.641 5.949 1 83.31 75 VAL B C 1
ATOM 1602 O O . VAL B 1 75 ? -10.75 18.703 6.473 1 83.31 75 VAL B O 1
ATOM 1605 N N . LEU B 1 76 ? -9.406 18.094 4.75 1 84.75 76 LEU B N 1
ATOM 1606 C CA . LEU B 1 76 ? -10.5 17.641 3.896 1 84.75 76 LEU B CA 1
ATOM 1607 C C . LEU B 1 76 ? -10.922 16.219 4.266 1 84.75 76 LEU B C 1
ATOM 1609 O O . LEU B 1 76 ? -12 15.766 3.875 1 84.75 76 LEU B O 1
ATOM 1613 N N . THR B 1 77 ? -10.07 15.57 4.926 1 90.06 77 THR B N 1
ATOM 1614 C CA . THR B 1 77 ? -10.352 14.188 5.309 1 90.06 77 THR B CA 1
ATOM 1615 C C . THR B 1 77 ? -10.859 14.125 6.746 1 90.06 77 THR B C 1
ATOM 1617 O O . THR B 1 77 ? -10.312 14.789 7.633 1 90.06 77 THR B O 1
ATOM 1620 N N . PRO B 1 78 ? -11.883 13.344 7.082 1 88 78 PRO B N 1
ATOM 1621 C CA . PRO B 1 78 ? -12.406 13.234 8.445 1 88 78 PRO B CA 1
ATOM 1622 C C . PRO B 1 78 ? -11.352 12.781 9.453 1 88 78 PRO B C 1
ATOM 1624 O O . PRO B 1 78 ? -11.359 13.227 10.602 1 88 78 PRO B O 1
ATOM 1627 N N . SER B 1 79 ? -10.461 11.945 9.047 1 84.75 79 SER B N 1
ATOM 1628 C CA . SER B 1 79 ? -9.414 11.461 9.938 1 84.75 79 SER B CA 1
ATOM 1629 C C . SER B 1 79 ? -8.383 12.555 10.211 1 84.75 79 SER B C 1
ATOM 1631 O O . SER B 1 79 ? -7.574 12.43 11.141 1 84.75 79 SER B O 1
ATOM 1633 N N . GLY B 1 80 ? -8.438 13.617 9.438 1 89.06 80 GLY B N 1
ATOM 1634 C CA . GLY B 1 80 ? -7.434 14.664 9.523 1 89.06 80 GLY B CA 1
ATOM 1635 C C . GLY B 1 80 ? -6.18 14.352 8.727 1 89.06 80 GLY B C 1
ATOM 1636 O O . GLY B 1 80 ? -5.238 15.148 8.703 1 89.06 80 GLY B O 1
ATOM 1637 N N . PHE B 1 81 ? -6.238 13.125 8.078 1 93.38 81 PHE B N 1
ATOM 1638 C CA . PHE B 1 81 ? -5.078 12.703 7.305 1 93.38 81 PHE B CA 1
ATOM 1639 C C . PHE B 1 81 ? -5.508 12.141 5.953 1 93.38 81 PHE B C 1
ATOM 1641 O O . PHE B 1 81 ? -6.492 11.406 5.863 1 93.38 81 PHE B O 1
ATOM 1648 N N . LEU B 1 82 ? -4.785 12.594 4.93 1 93.31 82 LEU B N 1
ATOM 1649 C CA . LEU B 1 82 ? -4.934 12.008 3.602 1 93.31 82 LEU B CA 1
ATOM 1650 C C . LEU B 1 82 ? -3.91 10.898 3.379 1 93.31 82 LEU B C 1
ATOM 1652 O O . LEU B 1 82 ? -2.703 11.133 3.473 1 93.31 82 LEU B O 1
ATOM 1656 N N . LYS B 1 83 ? -4.445 9.828 3.1 1 92.81 83 LYS B N 1
ATOM 1657 C CA . LYS B 1 83 ? -3.576 8.664 2.924 1 92.81 83 LYS B CA 1
ATOM 1658 C C . LYS B 1 83 ? -3.514 8.242 1.46 1 92.81 83 LYS B C 1
ATOM 1660 O O . LYS B 1 83 ? -4.551 8.094 0.808 1 92.81 83 LYS B O 1
ATOM 1665 N N . GLU B 1 84 ? -2.307 8.172 0.982 1 92.81 84 GLU B N 1
ATOM 1666 C CA . GLU B 1 84 ? -2.035 7.676 -0.364 1 92.81 84 GLU B CA 1
ATOM 1667 C C . GLU B 1 84 ? -1.079 6.488 -0.332 1 92.81 84 GLU B C 1
ATOM 1669 O O . GLU B 1 84 ? 0.013 6.578 0.232 1 92.81 84 GLU B O 1
ATOM 1674 N N . CYS B 1 85 ? -1.524 5.477 -0.933 1 94.44 85 CYS B N 1
ATOM 1675 C CA . CYS B 1 85 ? -0.713 4.262 -0.915 1 94.44 85 CYS B CA 1
ATOM 1676 C C . CYS B 1 85 ? -0.779 3.541 -2.256 1 94.44 85 CYS B C 1
ATOM 1678 O O . CYS B 1 85 ? -1.85 3.439 -2.859 1 94.44 85 CYS B O 1
ATOM 1680 N N . GLN B 1 86 ? 0.342 3.119 -2.67 1 94.81 86 GLN B N 1
ATOM 1681 C CA . GLN B 1 86 ? 0.427 2.289 -3.867 1 94.81 86 GLN B CA 1
ATOM 1682 C C . GLN B 1 86 ? 0.956 0.897 -3.533 1 94.81 86 GLN B C 1
ATOM 1684 O O . GLN B 1 86 ? 1.785 0.741 -2.635 1 94.81 86 GLN B O 1
ATOM 1689 N N . CYS B 1 87 ? 0.486 -0.045 -4.336 1 94.75 87 CYS B N 1
AT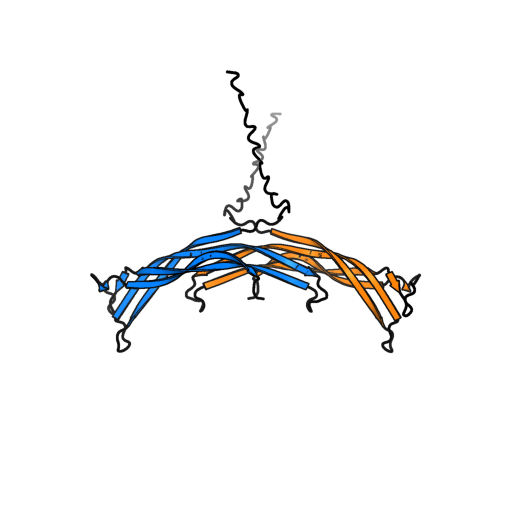OM 1690 C CA . CYS B 1 87 ? 0.912 -1.428 -4.152 1 94.75 87 CYS B CA 1
ATOM 1691 C C . CYS B 1 87 ? 1.376 -2.033 -5.473 1 94.75 87 CYS B C 1
ATOM 1693 O O . CYS B 1 87 ? 0.807 -1.747 -6.527 1 94.75 87 CYS B O 1
ATOM 1695 N N . CYS B 1 88 ? 2.336 -2.934 -5.285 1 96 88 CYS B N 1
ATOM 1696 C CA . CYS B 1 88 ? 2.848 -3.641 -6.453 1 96 88 CYS B CA 1
ATOM 1697 C C . CYS B 1 88 ? 1.902 -4.762 -6.871 1 96 88 CYS B C 1
ATOM 1699 O O . CYS B 1 88 ? 1.677 -5.703 -6.109 1 96 88 CYS B O 1
ATOM 1701 N N . LYS B 1 89 ? 1.351 -4.57 -8.117 1 95.75 89 LYS B N 1
ATOM 1702 C CA . LYS B 1 89 ? 0.403 -5.57 -8.602 1 95.75 89 LYS B CA 1
ATOM 1703 C C . LYS B 1 89 ? 0.512 -5.742 -10.117 1 95.75 89 LYS B C 1
ATOM 1705 O O . LYS B 1 89 ? 1.339 -5.094 -10.758 1 95.75 89 LYS B O 1
ATOM 1710 N N . GLU B 1 90 ? -0.277 -6.727 -10.609 1 95.62 90 GLU B N 1
ATOM 1711 C CA . GLU B 1 90 ? -0.235 -7.059 -12.031 1 95.62 90 GLU B CA 1
ATOM 1712 C C . GLU B 1 90 ? -0.702 -5.883 -12.883 1 95.62 90 GLU B C 1
ATOM 1714 O O . GLU B 1 90 ? -1.749 -5.293 -12.617 1 95.62 90 GLU B O 1
ATOM 1719 N N . ALA B 1 91 ? 0.098 -5.531 -13.867 1 96.75 91 ALA B N 1
ATOM 1720 C CA . ALA B 1 91 ? -0.295 -4.52 -14.844 1 96.75 91 ALA B CA 1
ATOM 1721 C C . ALA B 1 91 ? -1.02 -5.152 -16.031 1 96.75 91 ALA B C 1
ATOM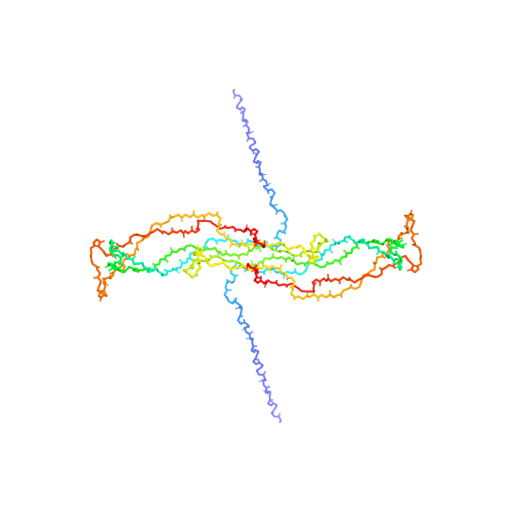 1723 O O . ALA B 1 91 ? -2.049 -4.645 -16.484 1 96.75 91 ALA B O 1
ATOM 1724 N N . THR B 1 92 ? -0.433 -6.246 -16.484 1 97.38 92 THR B N 1
ATOM 1725 C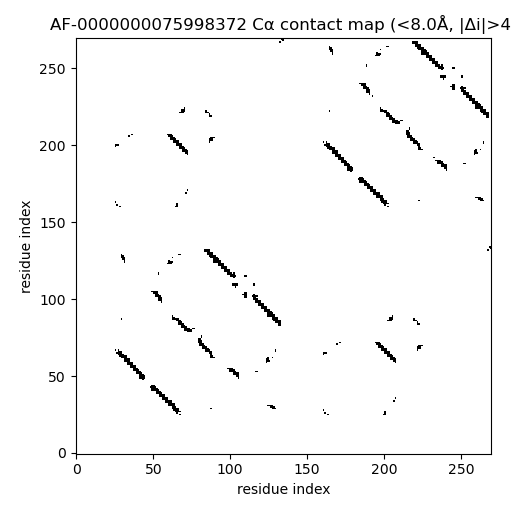 CA . THR B 1 92 ? -1.032 -7.02 -17.562 1 97.38 92 THR B CA 1
ATOM 1726 C C . THR B 1 92 ? -0.975 -8.516 -17.266 1 97.38 92 THR B C 1
ATOM 1728 O O . THR B 1 92 ? -0.012 -8.992 -16.656 1 97.38 92 THR B O 1
ATOM 1731 N N . MET B 1 93 ? -2.031 -9.156 -17.703 1 96.81 93 MET B N 1
ATOM 1732 C CA . MET B 1 93 ? -2.119 -10.602 -17.516 1 96.81 93 MET B CA 1
ATOM 1733 C C . MET B 1 93 ? -2.051 -11.328 -18.859 1 96.81 93 MET B C 1
ATOM 1735 O O . MET B 1 93 ? -2.443 -10.781 -19.891 1 96.81 93 MET B O 1
ATOM 1739 N N . VAL B 1 94 ? -1.54 -12.555 -18.812 1 96.88 94 VAL B N 1
ATOM 1740 C CA . VAL B 1 94 ? -1.509 -13.383 -20.016 1 96.88 94 VAL B CA 1
ATOM 1741 C C . VAL B 1 94 ? -1.952 -14.805 -19.672 1 96.88 94 VAL B C 1
ATOM 1743 O O . VAL B 1 94 ? -1.78 -15.258 -18.531 1 96.88 94 VAL B O 1
ATOM 1746 N N . GLN B 1 95 ? -2.525 -15.375 -20.734 1 96 95 GLN B N 1
ATOM 1747 C CA . GLN B 1 95 ? -2.912 -16.781 -20.578 1 96 95 GLN B CA 1
ATOM 1748 C C . GLN B 1 95 ? -1.815 -17.703 -21.078 1 96 95 GLN B C 1
ATOM 1750 O O . GLN B 1 95 ? -1.17 -17.422 -22.094 1 96 95 GLN B O 1
ATOM 1755 N N . LYS B 1 96 ? -1.658 -18.797 -20.312 1 92.88 96 LYS B N 1
ATOM 1756 C CA . LYS B 1 96 ? -0.659 -19.797 -20.672 1 92.88 96 LYS B CA 1
ATOM 1757 C C . LYS B 1 96 ? -1.226 -21.203 -20.547 1 92.88 96 LYS B C 1
ATOM 1759 O O . LYS B 1 96 ? -1.942 -21.516 -19.594 1 92.88 96 LYS B O 1
ATOM 1764 N N . ASP B 1 97 ? -0.917 -22.016 -21.594 1 95.56 97 ASP B N 1
ATOM 1765 C CA . ASP B 1 97 ? -1.255 -23.438 -21.531 1 95.56 97 ASP B CA 1
ATOM 1766 C C . ASP B 1 97 ? -0.112 -24.25 -20.922 1 95.56 97 ASP B C 1
ATOM 1768 O O . ASP B 1 97 ? 1.041 -24.109 -21.328 1 95.56 97 ASP B O 1
ATOM 1772 N N . VAL B 1 98 ? -0.56 -25.016 -19.953 1 95.44 98 VAL B N 1
ATOM 1773 C CA . VAL B 1 98 ? 0.47 -25.828 -19.312 1 95.44 98 VAL B CA 1
ATOM 1774 C C . VAL B 1 98 ? 0.039 -27.297 -19.297 1 95.44 98 VAL B C 1
ATOM 1776 O O . VAL B 1 98 ? -1.156 -27.594 -19.312 1 95.44 98 VAL B O 1
ATOM 1779 N N . GLN B 1 99 ? 1.08 -28.156 -19.188 1 95.19 99 GLN B N 1
ATOM 1780 C CA . GLN B 1 99 ? 0.799 -29.578 -19.203 1 95.19 99 GLN B CA 1
ATOM 1781 C C . GLN B 1 99 ? 1.119 -30.234 -17.859 1 95.19 99 GLN B C 1
ATOM 1783 O O . GLN B 1 99 ? 2.215 -30.047 -17.328 1 95.19 99 GLN B O 1
ATOM 1788 N N . LEU B 1 100 ? 0.161 -30.922 -17.391 1 96.31 100 LEU B N 1
ATOM 1789 C CA . LEU B 1 100 ? 0.379 -31.781 -16.234 1 96.31 100 LEU B CA 1
ATOM 1790 C C . LEU B 1 100 ? 0.758 -33.188 -16.688 1 96.31 100 LEU B C 1
ATOM 1792 O O . LEU B 1 100 ? 0.024 -33.812 -17.438 1 96.31 100 LEU B O 1
ATOM 1796 N N . LYS B 1 101 ? 1.841 -33.688 -16.219 1 94.25 101 LYS B N 1
ATOM 1797 C CA . LYS B 1 101 ? 2.393 -34.906 -16.781 1 94.25 101 LYS B CA 1
ATOM 1798 C C . LYS B 1 101 ? 2.281 -36.094 -15.812 1 94.25 101 LYS B C 1
ATOM 1800 O O . LYS B 1 101 ? 2.736 -37.188 -16.109 1 94.25 101 LYS B O 1
ATOM 1805 N N . GLU B 1 102 ? 1.747 -35.844 -14.633 1 95.94 102 GLU B N 1
ATOM 1806 C CA . GLU B 1 102 ? 1.516 -36.906 -13.664 1 95.94 102 GLU B CA 1
ATOM 1807 C C . GLU B 1 102 ? 0.024 -37.156 -13.469 1 95.94 102 GLU B C 1
ATOM 1809 O O . GLU B 1 102 ? -0.596 -36.562 -12.578 1 95.94 102 GLU B O 1
ATOM 1814 N N . CYS B 1 103 ? -0.399 -38.156 -14.227 1 97.44 103 CYS B N 1
ATOM 1815 C CA . CYS B 1 103 ? -1.825 -38.469 -14.164 1 97.44 103 CYS B CA 1
ATOM 1816 C C . CYS B 1 103 ? -2.066 -39.875 -13.648 1 97.44 103 CYS B C 1
ATOM 1818 O O . CYS B 1 103 ? -1.319 -40.781 -13.977 1 97.44 103 CYS B O 1
ATOM 1820 N N . TYR B 1 104 ? -3.207 -40 -12.828 1 97.31 104 TYR B N 1
ATOM 1821 C CA . TYR B 1 104 ? -3.547 -41.25 -12.18 1 97.31 104 TYR B CA 1
ATOM 1822 C C . TYR B 1 104 ? -5.023 -41.594 -12.352 1 97.31 104 TYR B C 1
ATOM 1824 O O . TYR B 1 104 ? -5.863 -40.688 -12.422 1 97.31 104 TYR B O 1
ATOM 1832 N N . ASP B 1 105 ? -5.285 -42.812 -12.375 1 94.38 105 ASP B N 1
ATOM 1833 C CA . ASP B 1 105 ? -6.688 -43.219 -12.438 1 94.38 105 ASP B CA 1
ATOM 1834 C C . ASP B 1 105 ? -7.305 -43.281 -11.039 1 94.38 105 ASP B C 1
ATOM 1836 O O . ASP B 1 105 ? -6.676 -42.875 -10.062 1 94.38 105 ASP B O 1
ATOM 1840 N N . THR B 1 106 ? -8.539 -43.656 -10.93 1 91.31 106 THR B N 1
ATOM 1841 C CA . THR B 1 106 ? -9.297 -43.656 -9.68 1 91.31 106 THR B CA 1
ATOM 1842 C C . THR B 1 106 ? -8.688 -44.625 -8.68 1 91.31 106 THR B C 1
ATOM 1844 O O . THR B 1 106 ? -8.93 -44.531 -7.477 1 91.31 106 THR B O 1
ATOM 1847 N N . ASP B 1 107 ? -7.902 -45.5 -9.148 1 93.31 107 ASP B N 1
ATOM 1848 C CA . ASP B 1 107 ? -7.258 -46.5 -8.281 1 93.31 107 ASP B CA 1
ATOM 1849 C C . ASP B 1 107 ? -5.863 -46.031 -7.871 1 93.31 107 ASP B C 1
ATOM 1851 O O . ASP B 1 107 ? -5.145 -46.75 -7.172 1 93.31 107 ASP B O 1
ATOM 1855 N N . GLY B 1 108 ? -5.422 -45 -8.312 1 93 108 GLY B N 1
ATOM 1856 C CA . GLY B 1 108 ? -4.125 -44.438 -7.953 1 93 108 GLY B CA 1
ATOM 1857 C C . GLY B 1 108 ? -3.002 -44.938 -8.852 1 93 108 GLY B C 1
ATOM 1858 O O . GLY B 1 108 ? -1.826 -44.812 -8.5 1 93 108 GLY B O 1
ATOM 1859 N N . GLN B 1 109 ? -3.35 -45.562 -9.977 1 95 109 GLN B N 1
ATOM 1860 C CA . GLN B 1 109 ? -2.332 -46.062 -10.898 1 95 109 GLN B CA 1
ATOM 1861 C C . GLN B 1 109 ? -1.981 -45 -11.945 1 95 109 GLN B C 1
ATOM 1863 O O . GLN B 1 109 ? -2.869 -44.344 -12.484 1 95 109 GLN B O 1
ATOM 1868 N N . ARG B 1 110 ? -0.696 -44.906 -12.258 1 95.56 110 ARG B N 1
ATOM 1869 C CA . ARG B 1 110 ? -0.233 -43.938 -13.234 1 95.56 110 ARG B CA 1
ATOM 1870 C C . ARG B 1 110 ? -0.729 -44.281 -14.633 1 95.56 110 ARG B C 1
ATOM 1872 O O . ARG B 1 110 ? -0.721 -45.469 -15.023 1 95.56 110 ARG B O 1
ATOM 1879 N N . LEU B 1 111 ? -1.157 -43.25 -15.289 1 95 111 LEU B N 1
ATOM 1880 C CA . LEU B 1 111 ? -1.657 -43.438 -16.641 1 95 111 LEU B CA 1
ATOM 1881 C C . LEU B 1 111 ? -0.555 -43.219 -17.672 1 95 111 LEU B C 1
ATOM 1883 O O . LEU B 1 111 ? 0.411 -42.5 -17.406 1 95 111 LEU B O 1
ATOM 1887 N N . PHE B 1 112 ? -0.72 -43.938 -18.891 1 92.88 112 PHE B N 1
ATOM 1888 C CA . PHE B 1 112 ? 0.246 -43.781 -19.969 1 92.88 112 PHE B CA 1
ATOM 1889 C C . PHE B 1 112 ? -0.451 -43.375 -21.266 1 92.88 112 PHE B C 1
ATOM 1891 O O . PHE B 1 112 ? -1.681 -43.406 -21.359 1 92.88 112 PHE B O 1
ATOM 1898 N N . GLY B 1 113 ? 0.336 -42.812 -22.203 1 91.38 113 GLY B N 1
ATOM 1899 C CA . GLY B 1 113 ? -0.213 -42.438 -23.5 1 91.38 113 GLY B CA 1
ATOM 1900 C C . GLY B 1 113 ? -0.89 -41.094 -23.484 1 91.38 113 GLY B C 1
ATOM 1901 O O . GLY B 1 113 ? -0.389 -40.156 -22.875 1 91.38 113 GLY B O 1
ATOM 1902 N N . LYS B 1 114 ? -2.037 -41.031 -24.203 1 89.5 114 LYS B N 1
ATOM 1903 C CA . LYS B 1 114 ? -2.74 -39.75 -24.406 1 89.5 114 LYS B CA 1
ATOM 1904 C C . LYS B 1 114 ? -3.363 -39.25 -23.094 1 89.5 114 LYS B C 1
ATOM 1906 O O . LYS B 1 114 ? -3.502 -38.062 -22.875 1 89.5 114 LYS B O 1
ATOM 1911 N N . THR B 1 115 ? -3.672 -40.25 -22.234 1 91.5 115 THR B N 1
ATOM 1912 C CA . THR B 1 115 ? -4.387 -39.906 -21.016 1 91.5 115 THR B CA 1
ATOM 1913 C C . THR B 1 115 ? -3.408 -39.5 -19.906 1 91.5 115 THR B C 1
ATOM 1915 O O . THR B 1 115 ? -3.822 -39.062 -18.828 1 91.5 115 THR B O 1
ATOM 1918 N N . ALA B 1 116 ? -2.09 -39.562 -20.219 1 94.31 116 ALA B N 1
ATOM 1919 C CA . ALA B 1 116 ? -1.058 -39.344 -19.219 1 94.31 116 ALA B CA 1
ATOM 1920 C C . ALA B 1 116 ? -0.734 -37.844 -19.094 1 94.31 116 ALA B C 1
ATOM 1922 O O . ALA B 1 116 ? 0.014 -37.438 -18.203 1 94.31 116 ALA B O 1
ATOM 1923 N N . VAL B 1 117 ? -1.248 -37.094 -20.031 1 95.06 117 VAL B N 1
ATOM 1924 C CA . VAL B 1 117 ? -0.953 -35.656 -20.047 1 95.06 117 VAL B CA 1
ATOM 1925 C C . VAL B 1 117 ? -2.254 -34.875 -20.078 1 95.06 117 VAL B C 1
ATOM 1927 O O . VAL B 1 117 ? -3.188 -35.219 -20.797 1 95.06 117 VAL B O 1
ATOM 1930 N N . MET B 1 118 ? -2.318 -33.938 -19.266 1 95.44 118 MET B N 1
ATOM 1931 C CA . MET B 1 118 ? -3.469 -33.031 -19.266 1 95.44 118 MET B CA 1
ATOM 1932 C C . MET B 1 118 ? -3.027 -31.578 -19.469 1 95.44 118 MET B C 1
ATOM 1934 O O . MET B 1 118 ? -2.117 -31.094 -18.797 1 95.44 118 MET B O 1
ATOM 1938 N N . THR B 1 119 ? -3.695 -30.906 -20.484 1 95.44 119 THR B N 1
ATOM 1939 C CA . THR B 1 119 ? -3.402 -29.5 -20.734 1 95.44 119 THR B CA 1
ATOM 1940 C C . THR B 1 119 ? -4.406 -28.609 -20.016 1 95.44 119 THR B C 1
ATOM 1942 O O . THR B 1 119 ? -5.617 -28.797 -20.125 1 95.44 119 THR B O 1
ATOM 1945 N N . ILE B 1 120 ? -3.879 -27.656 -19.234 1 94.19 120 ILE B N 1
ATOM 1946 C CA . ILE B 1 120 ? -4.758 -26.703 -18.578 1 94.19 120 ILE B CA 1
ATOM 1947 C C . ILE B 1 120 ? -4.34 -25.281 -18.938 1 94.19 120 ILE B C 1
ATOM 1949 O O . ILE B 1 120 ? -3.219 -25.047 -19.391 1 94.19 120 ILE B O 1
ATOM 1953 N N . ARG B 1 121 ? -5.242 -24.344 -18.719 1 94.19 121 ARG B N 1
ATOM 1954 C CA . ARG B 1 121 ? -4.992 -22.938 -18.984 1 94.19 121 ARG B CA 1
ATOM 1955 C C . ARG B 1 121 ? -4.887 -22.141 -17.688 1 94.19 121 ARG B C 1
ATOM 1957 O O . ARG B 1 121 ? -5.734 -22.266 -16.797 1 94.19 121 ARG B O 1
ATOM 1964 N N . LEU B 1 122 ? -3.854 -21.359 -17.594 1 92.5 122 LEU B N 1
ATOM 1965 C CA . LEU B 1 122 ? -3.662 -20.531 -16.406 1 92.5 122 LEU B CA 1
ATOM 1966 C C . LEU B 1 122 ? -3.346 -19.094 -16.781 1 92.5 122 LEU B C 1
ATOM 1968 O O . LEU B 1 122 ? -2.846 -18.828 -17.875 1 92.5 122 LEU B O 1
ATOM 1972 N N . GLN B 1 123 ? -3.684 -18.25 -15.812 1 93.81 123 GLN B N 1
ATOM 1973 C CA . GLN B 1 123 ? -3.359 -16.844 -15.984 1 93.81 123 GLN B CA 1
ATOM 1974 C C . GLN B 1 123 ? -2.18 -16.438 -15.109 1 93.81 123 GLN B C 1
ATOM 1976 O O . GLN B 1 123 ? -2.074 -16.859 -13.953 1 93.81 123 GLN B O 1
ATOM 1981 N N . GLU B 1 124 ? -1.282 -15.586 -15.695 1 95.25 124 GLU B N 1
ATOM 1982 C CA . GLU B 1 124 ? -0.152 -15.078 -14.922 1 95.25 124 GLU B CA 1
ATOM 1983 C C . GLU B 1 124 ? 0.164 -13.633 -15.289 1 95.25 124 GLU B C 1
ATOM 1985 O O . GLU B 1 124 ? -0.181 -13.172 -16.375 1 95.25 124 GLU B O 1
ATOM 1990 N N . PRO B 1 125 ? 0.791 -12.914 -14.398 1 96.56 125 PRO B N 1
ATOM 1991 C CA . PRO B 1 125 ? 1.195 -11.547 -14.75 1 96.56 125 PRO B CA 1
ATOM 1992 C C . PRO B 1 125 ? 2.307 -11.516 -15.797 1 96.56 125 PRO B C 1
ATOM 1994 O O . PRO B 1 125 ? 3.332 -12.18 -15.633 1 96.56 125 PRO B O 1
ATOM 1997 N N . LYS B 1 126 ? 2.084 -10.773 -16.844 1 97.06 126 LYS B N 1
ATOM 1998 C CA . LYS B 1 126 ? 3.129 -10.5 -17.828 1 97.06 126 LYS B CA 1
ATOM 1999 C C . LYS B 1 126 ? 4.016 -9.344 -17.375 1 97.06 126 LYS B C 1
ATOM 2001 O O . LYS B 1 126 ? 5.227 -9.352 -17.625 1 97.06 126 LYS B O 1
ATOM 2006 N N . SER B 1 127 ? 3.34 -8.359 -16.75 1 97.94 127 SER B N 1
ATOM 2007 C CA . SER B 1 127 ? 4.043 -7.199 -16.219 1 97.94 127 SER B CA 1
ATOM 2008 C C . SER B 1 127 ? 3.432 -6.738 -14.898 1 97.94 127 SER B C 1
ATOM 2010 O O . SER B 1 127 ? 2.281 -7.066 -14.594 1 97.94 127 SER B O 1
ATOM 2012 N N . CYS B 1 128 ? 4.25 -6.105 -14.148 1 97.81 128 CYS B N 1
ATOM 2013 C CA . CYS B 1 128 ? 3.832 -5.59 -12.852 1 97.81 128 CYS B CA 1
ATOM 2014 C C . CYS B 1 128 ? 4.121 -4.098 -12.742 1 97.81 128 CYS B C 1
ATOM 2016 O O . CYS B 1 128 ? 5.035 -3.59 -13.391 1 97.81 128 CYS B O 1
ATOM 2018 N N . ASN B 1 129 ? 3.27 -3.432 -11.914 1 97.25 129 ASN B N 1
ATOM 2019 C CA . ASN B 1 129 ? 3.461 -2.01 -11.648 1 97.25 129 ASN B CA 1
ATOM 2020 C C . ASN B 1 129 ? 2.824 -1.596 -10.328 1 97.25 129 ASN B C 1
ATOM 2022 O O . ASN B 1 129 ? 2.049 -2.355 -9.742 1 97.25 129 ASN B O 1
ATOM 2026 N N . CYS B 1 130 ? 3.264 -0.418 -9.852 1 96.75 130 CYS B N 1
ATOM 2027 C CA . CYS B 1 130 ? 2.643 0.145 -8.664 1 96.75 130 CYS B CA 1
ATOM 2028 C C . CYS B 1 130 ? 1.349 0.872 -9.008 1 96.75 130 CYS B C 1
ATOM 2030 O O . CYS B 1 130 ? 1.334 1.733 -9.891 1 96.75 130 CYS B O 1
ATOM 2032 N N . TYR B 1 131 ? 0.253 0.44 -8.289 1 95.19 131 TYR B N 1
ATOM 2033 C CA . TYR B 1 131 ? -1.05 1.077 -8.445 1 95.19 131 TYR B CA 1
ATOM 2034 C C . TYR B 1 131 ? -1.616 1.494 -7.094 1 95.19 131 TYR B C 1
ATOM 2036 O O . TYR B 1 131 ? -1.244 0.936 -6.059 1 95.19 131 TYR B O 1
ATOM 2044 N N . LYS B 1 132 ? -2.518 2.5 -7.16 1 93.62 132 LYS B N 1
ATOM 2045 C CA . LYS B 1 132 ? -3.17 2.938 -5.93 1 93.62 132 LYS B CA 1
ATOM 2046 C C . LYS B 1 132 ? -3.924 1.786 -5.27 1 93.62 132 LYS B C 1
ATOM 2048 O O . LYS B 1 132 ? -4.582 0.998 -5.949 1 93.62 132 LYS B O 1
ATOM 2053 N N . CYS B 1 133 ? -3.598 1.644 -3.996 1 82.56 133 CYS B N 1
ATOM 2054 C CA . CYS B 1 133 ? -4.258 0.585 -3.24 1 82.56 133 CYS B CA 1
ATOM 2055 C C . CYS B 1 133 ? -5.715 0.932 -2.975 1 82.56 133 CYS B C 1
ATOM 2057 O O . CYS B 1 133 ? -6.047 2.092 -2.721 1 82.56 133 CYS B O 1
ATOM 2059 N N . GLY B 1 134 ? -6.656 0.591 -3.754 1 62.78 134 GLY B N 1
ATOM 2060 C CA . GLY B 1 134 ? -8.055 0.866 -3.486 1 62.78 134 GLY B CA 1
ATOM 2061 C C . GLY B 1 134 ? -8.406 0.803 -2.012 1 62.78 134 GLY B C 1
ATOM 2062 O O . GLY B 1 134 ? -8.352 -0.265 -1.399 1 62.78 134 GLY B O 1
ATOM 2063 N N . MET B 1 135 ? -7.914 1.709 -1.193 1 46.06 135 MET B N 1
ATOM 2064 C CA . MET B 1 135 ? -8.625 1.756 0.08 1 46.06 135 MET B CA 1
ATOM 2065 C C . MET B 1 135 ? -10.102 2.082 -0.133 1 46.06 135 MET B C 1
ATOM 2067 O O . MET B 1 135 ? -10.469 2.682 -1.145 1 46.06 135 MET B O 1
#

Organism: Limulus polyphemus (NCBI:txid6850)

Nearest PDB structures (foldseek):
  5bpu-assembly1_A  TM=5.559E-01  e=6.877E-05  Homo sapiens
  4tw1-assembly2_M  TM=1.766E-01  e=8.700E+00  Staphylococcus aureus subsp. aureus USA300_TCH1516

Sequence (270 aa):
MALNMLMFLSLLITTLHPAKTGIDMFEITCTTLPSQIHVTKEDFDVMGNVLRTCEGTLVTSKCEGTCESRVKPSVLTPSGFLKECQCCKEATMVQKDVQLKECYDTDGQRLFGKTAVMTIRLQEPKSCNCYKCGMMALNMLMFLSLLITTLHPAKTGIDMFEITCTTLPSQIHVTKEDFDVMGNVLRTCEGTLVTSKCEGTCESRVKPSVLTPSGFLKECQCCKEATMVQKDVQLKECYDTDGQRLFGKTAVMTIRLQEPKSCNCYKCGM